Protein AF-X1G9Q0-F1 (afdb_monomer_lite)

Organism: NCBI:txid412755

Sequence (269 aa):
MEERMHLLKELELIIHTNLYYRLLKKYSLDFSVFFDYSFDTLGHIYWRKKGEESRYSDVIPNTYRIIDNFVGKVNNYAKKNNFHLIICSDHGFELKEKKNQRSYRQINILNLLRELGFYYDVYGIYMTESVVFRLRPDSLGSLRDFETAIEAIRCEGVELFAIKSYENKLIIRINDVFGDNKSLKVDLPNKKTVSLDSIIDFNPGHTGSHSKDNGVFIFNGPHIKKGFRTKEITPYDVTPTILALCSQPIPSDIDGRVLKEMFKRKNLK

pLDDT: mean 91.75, std 8.51, range [41.69, 98.31]

Structure (mmCIF, N/CA/C/O backbone):
data_AF-X1G9Q0-F1
#
_entry.id   AF-X1G9Q0-F1
#
loop_
_atom_site.group_PDB
_atom_site.id
_atom_site.type_symbol
_atom_site.label_atom_id
_atom_site.label_alt_id
_atom_site.label_comp_id
_atom_site.label_asym_id
_atom_site.label_entity_id
_atom_site.label_seq_id
_atom_site.pdbx_PDB_ins_code
_atom_site.Cartn_x
_atom_site.Cartn_y
_atom_site.Cartn_z
_atom_site.occupancy
_atom_site.B_iso_or_equiv
_atom_site.auth_seq_id
_atom_site.auth_comp_id
_atom_site.auth_asym_id
_atom_site.auth_atom_id
_atom_site.pdbx_PDB_model_num
ATOM 1 N N . MET A 1 1 ? 12.989 10.954 -7.703 1.00 57.97 1 MET A N 1
ATOM 2 C CA . MET A 1 1 ? 11.970 9.938 -7.360 1.00 57.97 1 MET A CA 1
ATOM 3 C C . MET A 1 1 ? 11.678 9.937 -5.865 1.00 57.97 1 MET A C 1
ATOM 5 O O . MET A 1 1 ? 10.537 10.189 -5.517 1.00 57.97 1 MET A O 1
ATOM 9 N N . GLU A 1 2 ? 12.689 9.805 -4.994 1.00 63.41 2 GLU A N 1
ATOM 10 C CA . GLU A 1 2 ? 12.532 9.944 -3.529 1.00 63.41 2 GLU A CA 1
ATOM 11 C C . GLU A 1 2 ? 11.841 11.249 -3.098 1.00 63.41 2 GLU A C 1
ATOM 13 O O . GLU A 1 2 ? 10.932 11.246 -2.282 1.00 63.41 2 GLU A O 1
ATOM 18 N N . GLU A 1 3 ? 12.194 12.401 -3.657 1.00 67.94 3 GLU A N 1
ATOM 19 C CA . GLU A 1 3 ? 11.501 13.637 -3.268 1.00 67.94 3 GLU A CA 1
ATOM 20 C C . GLU A 1 3 ? 10.026 13.653 -3.707 1.00 67.94 3 GLU A C 1
ATOM 22 O O . GLU A 1 3 ? 9.160 14.132 -2.991 1.00 67.94 3 GLU A O 1
ATOM 27 N N . ARG A 1 4 ? 9.703 13.043 -4.850 1.00 76.50 4 ARG A N 1
ATOM 28 C CA . ARG A 1 4 ? 8.317 12.955 -5.328 1.00 76.50 4 ARG A CA 1
ATOM 29 C C . ARG A 1 4 ? 7.490 11.945 -4.537 1.00 76.50 4 ARG A C 1
ATOM 31 O O . ARG A 1 4 ? 6.304 12.173 -4.343 1.00 76.50 4 ARG A O 1
ATOM 38 N N . MET A 1 5 ? 8.090 10.837 -4.104 1.00 82.19 5 MET A N 1
ATOM 39 C CA . MET A 1 5 ? 7.349 9.724 -3.511 1.00 82.19 5 MET A CA 1
ATOM 40 C C . MET A 1 5 ? 6.708 10.103 -2.174 1.00 82.19 5 MET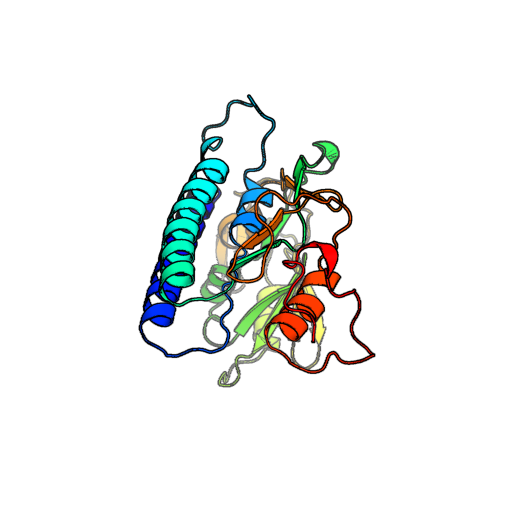 A C 1
ATOM 42 O O . MET A 1 5 ? 5.525 9.836 -1.987 1.00 82.19 5 MET A O 1
ATOM 46 N N . HIS A 1 6 ? 7.444 10.768 -1.276 1.00 86.38 6 HIS A N 1
ATOM 47 C CA . HIS A 1 6 ? 6.858 11.185 -0.001 1.00 86.38 6 HIS A CA 1
ATOM 48 C C . HIS A 1 6 ? 5.735 12.211 -0.187 1.00 86.38 6 HIS A C 1
ATOM 50 O O . HIS A 1 6 ? 4.671 12.033 0.390 1.00 86.38 6 HIS A O 1
ATOM 56 N N . LEU A 1 7 ? 5.910 13.199 -1.073 1.00 89.50 7 LEU A N 1
ATOM 57 C CA . LEU A 1 7 ? 4.861 14.175 -1.390 1.00 89.50 7 LEU A CA 1
ATOM 58 C C . LEU A 1 7 ? 3.605 13.504 -1.959 1.00 89.50 7 LEU A C 1
ATOM 60 O O . LEU A 1 7 ? 2.492 13.818 -1.545 1.00 89.50 7 LEU A O 1
ATOM 64 N N . LEU A 1 8 ? 3.769 12.560 -2.893 1.00 89.06 8 LEU A N 1
ATOM 65 C CA . LEU A 1 8 ? 2.646 11.820 -3.471 1.00 89.06 8 LEU A CA 1
ATOM 66 C C . LEU A 1 8 ? 1.912 10.993 -2.411 1.00 89.06 8 LEU A C 1
ATOM 68 O O . LEU A 1 8 ? 0.685 11.025 -2.376 1.00 89.06 8 LEU A O 1
ATOM 72 N N . LYS A 1 9 ? 2.642 10.296 -1.534 1.00 90.88 9 LYS A N 1
ATOM 73 C CA . LYS A 1 9 ? 2.047 9.472 -0.474 1.00 90.88 9 LYS A CA 1
ATOM 74 C C . LYS A 1 9 ? 1.390 10.299 0.625 1.00 90.88 9 LYS A C 1
ATOM 76 O O . LYS A 1 9 ? 0.317 9.932 1.091 1.00 90.88 9 LYS A O 1
ATOM 81 N N . GLU A 1 10 ? 1.964 11.440 0.993 1.00 91.88 10 GLU A N 1
ATOM 82 C CA . GLU A 1 10 ? 1.316 12.384 1.907 1.00 91.88 10 GLU A CA 1
ATOM 83 C C . GLU A 1 10 ? 0.008 12.926 1.309 1.00 91.88 10 GLU A C 1
ATOM 85 O O . GLU A 1 10 ? -1.020 12.932 1.988 1.00 91.88 10 GLU A O 1
ATOM 90 N N . LEU A 1 11 ? 0.007 13.325 0.031 1.00 93.12 11 LEU A N 1
ATOM 91 C CA . LEU A 1 11 ? -1.204 13.777 -0.665 1.00 93.12 11 LEU A CA 1
ATOM 92 C C . LEU A 1 11 ? -2.263 12.671 -0.759 1.00 93.12 11 LEU A C 1
ATOM 94 O O . LEU A 1 11 ? -3.434 12.931 -0.480 1.00 93.12 11 LEU A O 1
ATOM 98 N N . GLU A 1 12 ? -1.864 11.450 -1.116 1.00 93.75 12 GLU A N 1
ATOM 99 C CA . GLU A 1 12 ? -2.739 10.272 -1.165 1.00 93.75 12 GLU A CA 1
ATOM 100 C C . GLU A 1 12 ? -3.389 10.026 0.205 1.00 93.75 12 GLU A C 1
ATOM 102 O O . GLU A 1 12 ? -4.617 9.979 0.305 1.00 93.75 12 GLU A O 1
ATOM 107 N N . LEU A 1 13 ? -2.593 10.007 1.280 1.00 95.38 13 LEU A N 1
ATOM 108 C CA . LEU A 1 13 ? -3.080 9.843 2.649 1.00 95.38 13 LEU A CA 1
ATOM 109 C C . LEU A 1 13 ? -4.056 10.962 3.053 1.00 95.38 13 LEU A C 1
ATOM 111 O O . LEU A 1 13 ? -5.104 10.697 3.649 1.00 95.38 13 LEU A O 1
ATOM 115 N N . ILE A 1 14 ? -3.764 12.220 2.710 1.00 95.50 14 ILE A N 1
ATOM 116 C CA . ILE A 1 14 ? -4.664 13.355 2.971 1.00 95.50 14 ILE A CA 1
ATOM 117 C C . ILE A 1 14 ? -5.989 13.178 2.222 1.00 95.50 14 ILE A C 1
ATOM 119 O O . ILE A 1 14 ? -7.057 13.391 2.803 1.00 95.50 14 ILE A O 1
ATOM 123 N N . ILE A 1 15 ? -5.959 12.787 0.948 1.00 95.94 15 ILE A N 1
ATOM 124 C CA . ILE A 1 15 ? -7.172 12.567 0.152 1.00 95.94 15 ILE A CA 1
ATOM 125 C C . ILE A 1 15 ? -7.987 11.413 0.743 1.00 95.94 15 ILE A C 1
ATOM 127 O O . ILE A 1 15 ? -9.178 11.586 1.007 1.00 95.94 15 ILE A O 1
ATOM 131 N N . HIS A 1 16 ? -7.352 10.271 1.012 1.00 96.31 16 HIS A N 1
ATOM 132 C CA . HIS A 1 16 ? -7.999 9.070 1.539 1.00 96.31 16 HIS A CA 1
ATOM 133 C C . HIS A 1 16 ? -8.647 9.317 2.903 1.00 96.31 16 HIS A C 1
ATOM 135 O O . HIS A 1 16 ? -9.825 9.008 3.094 1.00 96.31 16 HIS A O 1
ATOM 141 N N . THR A 1 17 ? -7.926 9.943 3.837 1.00 97.56 17 THR A N 1
ATOM 142 C CA . THR A 1 17 ? -8.447 10.256 5.179 1.00 97.56 17 THR A CA 1
ATOM 143 C C . THR A 1 17 ? -9.626 11.231 5.127 1.00 97.56 17 THR A C 1
ATOM 145 O O . THR A 1 17 ? -10.637 11.032 5.810 1.00 97.56 17 THR A O 1
ATOM 148 N N . ASN A 1 18 ? -9.557 12.270 4.286 1.00 97.19 18 ASN A N 1
ATOM 149 C CA . ASN A 1 18 ? -10.661 13.216 4.117 1.00 97.19 18 ASN A CA 1
ATOM 150 C C . ASN A 1 18 ? -11.875 12.581 3.431 1.00 97.19 18 ASN A C 1
ATOM 152 O O . ASN A 1 18 ? -13.008 12.836 3.849 1.00 97.19 18 ASN A O 1
ATOM 156 N N . LEU A 1 19 ? -11.657 11.765 2.398 1.00 97.62 19 LEU A N 1
ATOM 157 C CA . LEU A 1 19 ? -12.720 11.050 1.701 1.00 97.62 19 LEU A CA 1
ATOM 158 C C . LEU A 1 19 ? -13.423 10.082 2.652 1.00 97.62 19 LEU A C 1
ATOM 160 O O . LEU A 1 19 ? -14.640 10.175 2.812 1.00 97.62 19 LEU A O 1
ATOM 164 N N . TYR A 1 20 ? -12.666 9.236 3.353 1.00 97.94 20 TYR A N 1
ATOM 165 C CA . TYR A 1 20 ? -13.211 8.313 4.345 1.00 97.94 20 TYR A CA 1
ATOM 166 C C . TYR A 1 20 ? -14.031 9.050 5.401 1.00 97.94 20 TYR A C 1
ATOM 168 O O . TYR A 1 20 ? -15.187 8.711 5.636 1.00 97.94 20 TYR A O 1
ATOM 176 N N . TYR A 1 21 ? -13.487 10.118 5.995 1.00 98.06 21 TYR A N 1
ATOM 177 C CA . TYR A 1 21 ? -14.205 10.866 7.028 1.00 98.06 21 TYR A CA 1
ATOM 178 C C . TYR A 1 21 ? -15.488 11.534 6.505 1.00 98.06 21 TYR A C 1
ATOM 180 O O . TYR A 1 21 ? -16.468 11.674 7.240 1.00 98.06 21 TYR A O 1
ATOM 188 N N . ARG A 1 22 ? -15.520 11.953 5.233 1.00 98.06 22 ARG A N 1
ATOM 189 C CA . ARG A 1 22 ? -16.747 12.455 4.596 1.00 98.06 22 ARG A CA 1
ATOM 190 C C . ARG A 1 22 ? -17.780 11.343 4.418 1.00 98.06 22 ARG A C 1
ATOM 192 O O . ARG A 1 22 ? -18.940 11.570 4.749 1.00 98.06 22 ARG A O 1
ATOM 199 N N . LEU A 1 23 ? -17.369 10.169 3.937 1.00 97.56 23 LEU A N 1
ATOM 200 C CA . LEU A 1 23 ? -18.256 9.019 3.730 1.00 97.56 23 LEU A CA 1
ATOM 201 C C . LEU A 1 23 ? -18.798 8.479 5.060 1.00 97.56 23 LEU A C 1
ATOM 203 O O . LEU A 1 23 ? -20.003 8.272 5.174 1.00 97.56 23 LEU A O 1
ATOM 207 N N . LEU A 1 24 ? -17.944 8.382 6.084 1.00 97.12 24 LEU A N 1
ATOM 208 C CA . LEU A 1 24 ? -18.308 7.979 7.445 1.00 97.12 24 LEU A CA 1
ATOM 209 C C . LEU A 1 24 ? -19.435 8.846 8.025 1.00 97.12 24 LEU A C 1
ATOM 211 O O . LEU A 1 24 ? -20.315 8.349 8.713 1.00 97.12 24 LEU A O 1
ATOM 215 N N . LYS A 1 25 ? -19.432 10.154 7.745 1.00 96.69 25 LYS A N 1
ATOM 216 C CA . LYS A 1 25 ? -20.496 11.066 8.201 1.00 96.69 25 LYS A CA 1
ATOM 217 C C . LYS A 1 25 ? -21.752 11.036 7.332 1.00 96.69 25 LYS A C 1
ATOM 219 O O . LYS A 1 25 ? -22.790 11.507 7.785 1.00 96.69 25 LYS A O 1
ATOM 224 N N . LYS A 1 26 ? -21.637 10.599 6.078 1.00 97.62 26 LYS A N 1
ATOM 225 C CA . LYS A 1 26 ? -22.726 10.639 5.096 1.00 97.62 26 LYS A CA 1
ATOM 226 C C . LYS A 1 26 ? -23.668 9.451 5.252 1.00 97.62 26 LYS A C 1
ATOM 228 O O . LYS A 1 26 ? -24.871 9.617 5.081 1.00 97.62 26 LYS A O 1
ATOM 233 N N . TYR A 1 27 ? -23.120 8.274 5.527 1.00 96.62 27 TYR A N 1
ATOM 234 C CA . TYR A 1 27 ? -23.884 7.036 5.582 1.00 96.62 27 TYR A CA 1
ATOM 235 C C . TYR A 1 27 ? -24.134 6.601 7.025 1.00 96.62 27 TYR A C 1
ATOM 237 O O . TYR A 1 27 ? -23.304 6.819 7.905 1.00 96.62 27 TYR A O 1
ATOM 245 N N . SER A 1 28 ? -25.287 5.975 7.253 1.00 94.81 28 SER A N 1
ATOM 246 C CA . SER A 1 28 ? -25.544 5.203 8.466 1.00 94.81 28 SER A CA 1
ATOM 247 C C . SER A 1 28 ? -24.940 3.818 8.258 1.00 94.81 28 SER A C 1
ATOM 249 O O . SER A 1 28 ? -25.267 3.152 7.278 1.00 94.81 28 SER A O 1
ATOM 251 N N . LEU A 1 29 ? -23.989 3.445 9.110 1.00 93.94 29 LEU A N 1
ATOM 252 C CA . LEU A 1 29 ? -23.158 2.256 8.947 1.00 93.94 29 LEU A CA 1
ATOM 253 C C . LEU A 1 29 ? -23.133 1.481 10.262 1.00 93.94 29 LEU A C 1
ATOM 255 O O . LEU A 1 29 ? -22.928 2.087 11.309 1.00 93.94 29 LEU A O 1
ATOM 259 N N . ASP A 1 30 ? -23.248 0.158 10.200 1.00 93.38 30 ASP A N 1
ATOM 260 C CA . ASP A 1 30 ? -23.004 -0.722 11.353 1.00 93.38 30 ASP A CA 1
ATOM 261 C C . ASP A 1 30 ? -21.517 -1.085 11.488 1.00 93.38 30 ASP A C 1
ATOM 263 O O . ASP A 1 30 ? -21.026 -1.398 12.572 1.00 93.38 30 ASP A O 1
ATOM 267 N N . PHE A 1 31 ? -20.779 -1.014 10.377 1.00 95.50 31 PHE A N 1
ATOM 268 C CA . PHE A 1 31 ? -19.363 -1.346 10.290 1.00 95.50 31 PHE A CA 1
ATOM 269 C C . PHE A 1 31 ? -18.682 -0.549 9.173 1.00 95.50 31 PHE A C 1
ATOM 271 O O . PHE A 1 31 ? -19.278 -0.271 8.133 1.00 95.50 31 PHE A O 1
ATOM 278 N N . SER A 1 32 ? -17.422 -0.173 9.387 1.00 96.44 32 SER A N 1
ATOM 279 C CA . SER A 1 32 ? -16.610 0.546 8.405 1.00 96.44 32 SER A CA 1
ATOM 280 C C . SER A 1 32 ? -15.129 0.292 8.655 1.00 96.44 32 SER A C 1
ATOM 282 O O . SER A 1 32 ? -14.696 0.225 9.805 1.00 96.44 32 SER A O 1
ATOM 284 N N . VAL A 1 33 ? -14.349 0.202 7.577 1.00 97.00 33 VAL A N 1
ATOM 285 C CA . VAL A 1 33 ? -12.900 -0.024 7.620 1.00 97.00 33 VAL A CA 1
ATOM 286 C C . VAL A 1 33 ? -12.196 1.033 6.787 1.00 97.00 33 VAL A C 1
ATOM 288 O O . VAL A 1 33 ? -12.604 1.338 5.668 1.00 97.00 33 VAL A O 1
ATOM 291 N N . PHE A 1 34 ? -11.119 1.574 7.345 1.00 96.81 34 PHE A N 1
ATOM 292 C CA . PHE A 1 34 ? -10.149 2.389 6.632 1.00 96.81 34 PHE A CA 1
ATOM 293 C C . PHE A 1 34 ? -8.831 1.621 6.571 1.00 96.81 34 PHE A C 1
ATOM 295 O O . PHE A 1 34 ? -8.353 1.154 7.603 1.00 96.81 34 PHE A O 1
ATOM 302 N N . PHE A 1 35 ? -8.253 1.512 5.380 1.00 94.75 35 PHE A N 1
ATOM 303 C CA . PHE A 1 35 ? -6.954 0.890 5.152 1.00 94.75 35 PHE A CA 1
ATOM 304 C C . PHE A 1 35 ? -6.065 1.854 4.368 1.00 94.75 35 PHE A C 1
ATOM 306 O O . PHE A 1 35 ? -6.524 2.485 3.415 1.00 94.75 35 PHE A O 1
ATOM 313 N N . ASP A 1 36 ? -4.800 1.952 4.769 1.00 91.75 36 ASP A N 1
ATOM 314 C CA . ASP A 1 36 ? -3.777 2.736 4.090 1.00 91.75 36 ASP A CA 1
ATOM 315 C C . ASP A 1 36 ? -2.427 2.017 4.192 1.00 91.75 36 ASP A C 1
ATOM 317 O O . ASP A 1 36 ? -2.059 1.517 5.252 1.00 91.75 36 ASP A O 1
ATOM 321 N N . TYR A 1 37 ? -1.694 1.980 3.081 1.00 90.69 37 TYR A N 1
ATOM 322 C CA . TYR A 1 37 ? -0.391 1.319 2.953 1.00 90.69 37 TYR A CA 1
ATOM 323 C C . TYR A 1 37 ? 0.760 2.332 2.795 1.00 90.69 37 TYR A C 1
ATOM 325 O O . TYR A 1 37 ? 1.897 1.964 2.493 1.00 90.69 37 TYR A O 1
ATOM 333 N N . SER A 1 38 ? 0.496 3.629 2.990 1.00 90.38 38 SER A N 1
ATOM 334 C CA . SER A 1 38 ? 1.495 4.688 2.823 1.00 90.38 38 SER A CA 1
ATOM 335 C C . SER A 1 38 ? 2.610 4.560 3.859 1.00 90.38 38 SER A C 1
ATOM 337 O O . SER A 1 38 ? 3.776 4.754 3.526 1.00 90.38 38 SER A O 1
ATOM 339 N N . PHE A 1 39 ? 2.280 4.158 5.090 1.00 90.12 39 PHE A N 1
ATOM 340 C CA . PHE A 1 39 ? 3.263 3.892 6.147 1.00 90.12 39 PHE A CA 1
ATOM 341 C C . PHE A 1 39 ? 4.273 2.818 5.759 1.00 90.12 39 PHE A C 1
ATOM 343 O O . PHE A 1 39 ? 5.456 2.971 6.051 1.00 90.12 39 PHE A O 1
ATOM 350 N N . ASP A 1 40 ? 3.814 1.774 5.076 1.00 91.69 40 ASP A N 1
ATOM 351 C CA . ASP A 1 40 ? 4.664 0.688 4.613 1.00 91.69 40 ASP A CA 1
ATOM 352 C C . ASP A 1 40 ? 5.646 1.168 3.537 1.00 91.69 40 ASP A C 1
ATOM 354 O O . ASP A 1 40 ? 6.868 1.080 3.684 1.00 91.69 40 ASP A O 1
ATOM 358 N N . THR A 1 41 ? 5.109 1.833 2.511 1.00 89.69 41 THR A N 1
ATOM 359 C CA . THR A 1 41 ? 5.915 2.389 1.416 1.00 89.69 41 THR A CA 1
ATOM 360 C C . THR A 1 41 ? 6.947 3.395 1.932 1.00 89.69 41 THR A C 1
ATOM 362 O O . THR A 1 41 ? 8.123 3.350 1.562 1.00 89.69 41 THR A O 1
ATOM 365 N N . LEU A 1 42 ? 6.520 4.319 2.797 1.00 91.44 42 LEU A N 1
ATOM 366 C CA . LEU A 1 42 ? 7.401 5.337 3.361 1.00 91.44 42 LEU A CA 1
ATOM 367 C C . LEU A 1 42 ? 8.390 4.738 4.361 1.00 91.44 42 LEU A C 1
ATOM 369 O O . LEU A 1 42 ? 9.539 5.173 4.403 1.00 91.44 42 LEU A O 1
ATOM 373 N N . GLY A 1 43 ? 7.986 3.722 5.120 1.00 91.56 43 GLY A N 1
ATOM 374 C CA . GLY A 1 43 ? 8.866 2.960 5.995 1.00 91.56 43 GLY A CA 1
ATOM 375 C C . GLY A 1 43 ? 10.000 2.318 5.204 1.00 91.56 43 GLY A C 1
ATOM 376 O O . GLY A 1 43 ? 11.168 2.523 5.521 1.00 91.56 43 GLY A O 1
ATOM 377 N N . HIS A 1 44 ? 9.702 1.639 4.100 1.00 89.88 44 HIS A N 1
ATOM 378 C CA . HIS A 1 44 ? 10.741 1.038 3.269 1.00 89.88 44 HIS A CA 1
ATOM 379 C C . HIS A 1 44 ? 11.781 2.044 2.763 1.00 89.88 44 HIS A C 1
ATOM 381 O O . HIS A 1 44 ? 12.965 1.721 2.750 1.00 89.88 44 HIS A O 1
ATOM 387 N N . ILE A 1 45 ? 11.384 3.260 2.387 1.00 87.62 45 ILE A N 1
ATOM 388 C CA . ILE A 1 45 ? 12.280 4.234 1.735 1.00 87.62 45 ILE A CA 1
ATOM 389 C C . ILE A 1 45 ? 12.963 5.178 2.745 1.00 87.62 45 ILE A C 1
ATOM 391 O O . ILE A 1 45 ? 14.147 5.514 2.612 1.00 87.62 45 ILE A O 1
ATOM 395 N N . TYR A 1 46 ? 12.231 5.621 3.769 1.00 89.38 46 TYR A N 1
ATOM 396 C CA . TYR A 1 46 ? 12.631 6.719 4.657 1.00 89.38 46 TYR A CA 1
ATOM 397 C C . TYR A 1 46 ? 12.872 6.293 6.104 1.00 89.38 46 TYR A C 1
ATOM 399 O O . TYR A 1 46 ? 13.127 7.157 6.939 1.00 89.38 46 TYR A O 1
ATOM 407 N N . TRP A 1 47 ? 12.845 4.996 6.439 1.00 90.12 47 TRP A N 1
ATOM 408 C CA . TRP A 1 47 ? 13.215 4.573 7.794 1.00 90.12 47 TRP A CA 1
ATOM 409 C C . TRP A 1 47 ? 14.674 4.915 8.072 1.00 90.12 47 TRP A C 1
ATOM 411 O O . TRP A 1 47 ? 15.554 4.596 7.268 1.00 90.12 47 TRP A O 1
ATOM 421 N N . ARG A 1 48 ? 14.941 5.584 9.190 1.00 85.06 48 ARG A N 1
ATOM 422 C CA . ARG A 1 48 ? 16.278 6.048 9.583 1.00 85.06 48 ARG A CA 1
ATOM 423 C C . ARG A 1 48 ? 16.517 5.761 11.055 1.00 85.06 48 ARG A C 1
ATOM 425 O O . ARG A 1 48 ? 15.570 5.581 11.826 1.00 85.06 48 ARG A O 1
ATOM 432 N N . LYS A 1 49 ? 17.788 5.714 11.461 1.00 79.25 49 LYS A N 1
ATOM 433 C CA . LYS A 1 49 ? 18.115 5.648 12.889 1.00 79.25 49 LYS A CA 1
ATOM 434 C C . LYS A 1 49 ? 17.719 6.959 13.563 1.00 79.25 49 LYS A C 1
ATOM 436 O O . LYS A 1 49 ? 17.828 8.039 12.989 1.00 79.25 49 LYS A O 1
ATOM 441 N N . LYS A 1 50 ? 17.294 6.874 14.823 1.00 74.56 50 LYS A N 1
ATOM 442 C CA . LYS A 1 50 ? 17.044 8.067 15.637 1.00 74.56 50 LYS A CA 1
ATOM 443 C C . LYS A 1 50 ? 18.330 8.901 15.733 1.00 74.56 50 LYS A C 1
ATOM 445 O O . LYS A 1 50 ? 19.362 8.367 16.126 1.00 74.56 50 LYS A O 1
ATOM 450 N N . GLY A 1 51 ? 18.243 10.189 15.399 1.00 73.06 51 GLY A N 1
ATOM 451 C CA . GLY A 1 51 ? 19.384 11.114 15.403 1.00 73.06 51 GLY A CA 1
ATOM 452 C C . GLY A 1 51 ? 20.253 11.075 14.141 1.00 73.06 51 GLY A C 1
ATOM 453 O O . GLY A 1 51 ? 21.242 11.793 14.080 1.00 73.06 51 GLY A O 1
ATOM 454 N N . GLU A 1 52 ? 19.906 10.263 13.139 1.00 81.44 52 GLU A N 1
ATOM 455 C CA . GLU A 1 52 ? 20.555 10.308 11.828 1.00 81.44 52 GLU A CA 1
ATOM 456 C C . GLU A 1 52 ? 20.139 11.583 11.079 1.00 81.44 52 GLU A C 1
ATOM 458 O O . GLU A 1 52 ? 18.947 11.839 10.876 1.00 81.44 52 GLU A O 1
ATOM 463 N N . GLU A 1 53 ? 21.121 12.391 10.675 1.00 80.56 53 GLU A N 1
ATOM 464 C CA . GLU A 1 53 ? 20.876 13.582 9.864 1.00 80.56 53 GLU A CA 1
ATOM 465 C C . GLU A 1 53 ? 20.512 13.185 8.432 1.00 80.56 53 GLU A C 1
ATOM 467 O O . GLU A 1 53 ? 21.252 12.493 7.732 1.00 80.56 53 GLU A O 1
ATOM 472 N N . SER A 1 54 ? 19.341 13.628 7.988 1.00 83.81 54 SER A N 1
ATOM 473 C CA . SER A 1 54 ? 18.851 13.433 6.633 1.00 83.81 54 SER A CA 1
ATOM 474 C C . SER A 1 54 ? 17.848 14.530 6.316 1.00 83.81 54 SER A C 1
ATOM 476 O O . SER A 1 54 ? 17.004 14.877 7.142 1.00 83.81 54 SER A O 1
ATOM 478 N N . ARG A 1 55 ? 17.856 15.021 5.074 1.00 85.00 55 ARG A N 1
ATOM 479 C CA . ARG A 1 55 ? 16.807 15.932 4.584 1.00 85.00 55 ARG A CA 1
ATOM 480 C C . ARG A 1 55 ? 15.402 15.308 4.589 1.00 85.00 55 ARG A C 1
ATOM 482 O O . ARG A 1 55 ? 14.426 16.012 4.375 1.00 85.00 55 ARG A O 1
ATOM 489 N N . TYR A 1 56 ? 15.305 13.993 4.798 1.00 86.69 56 TYR A N 1
ATOM 490 C CA . TYR A 1 56 ? 14.052 13.237 4.851 1.00 86.69 56 TYR A CA 1
ATOM 491 C C . TYR A 1 56 ? 13.665 12.779 6.264 1.00 86.69 56 TYR A C 1
ATOM 493 O O . TYR A 1 56 ? 12.728 11.995 6.405 1.00 86.69 56 TYR A O 1
ATOM 501 N N . SER A 1 57 ? 14.361 13.239 7.311 1.00 86.56 57 SER A N 1
ATOM 502 C CA . SER A 1 57 ? 14.098 12.805 8.692 1.00 86.56 57 SER A CA 1
ATOM 503 C C . SER A 1 57 ? 12.671 13.104 9.167 1.00 86.56 57 SER A C 1
ATOM 505 O O . SER A 1 57 ? 12.159 12.397 10.034 1.00 86.56 57 SER A O 1
ATOM 507 N N . ASP A 1 58 ? 12.000 14.089 8.566 1.00 88.69 58 ASP A N 1
ATOM 508 C CA . ASP A 1 58 ? 10.624 14.456 8.903 1.00 88.69 58 ASP A CA 1
ATOM 509 C C . ASP A 1 58 ? 9.545 13.674 8.144 1.00 88.69 58 ASP A C 1
ATOM 511 O O . ASP A 1 58 ? 8.388 13.736 8.545 1.00 88.69 58 ASP A O 1
ATOM 515 N N . VAL A 1 59 ? 9.875 12.887 7.111 1.00 91.06 59 VAL A N 1
ATOM 516 C CA . VAL A 1 59 ? 8.861 12.211 6.272 1.00 91.06 59 VAL A CA 1
ATOM 517 C C . VAL A 1 59 ? 7.963 11.278 7.095 1.00 91.06 59 VAL A C 1
ATOM 519 O O . VAL A 1 59 ? 6.734 11.387 7.075 1.00 91.06 59 VAL A O 1
ATOM 522 N N . ILE A 1 60 ? 8.563 10.369 7.867 1.00 91.75 60 ILE A N 1
ATOM 523 C CA . ILE A 1 60 ? 7.803 9.433 8.707 1.00 91.75 60 ILE A CA 1
ATOM 524 C C . ILE A 1 60 ? 7.056 10.182 9.830 1.00 91.75 60 ILE A C 1
ATOM 526 O O . ILE A 1 60 ? 5.845 9.984 9.959 1.00 91.75 60 ILE A O 1
ATOM 530 N N . PRO A 1 61 ? 7.698 11.078 10.613 1.00 92.12 61 PRO A N 1
ATOM 531 C CA . PRO A 1 61 ? 6.995 11.900 11.600 1.00 92.12 61 PRO A CA 1
ATOM 532 C C . PRO A 1 61 ? 5.819 12.711 11.038 1.00 92.12 61 PRO A C 1
ATOM 534 O O . PRO A 1 61 ? 4.760 12.741 11.664 1.00 92.12 61 PRO A O 1
ATOM 537 N N . ASN A 1 62 ? 5.964 13.343 9.870 1.00 92.25 62 ASN A N 1
ATOM 538 C CA . ASN A 1 62 ? 4.895 14.095 9.206 1.00 92.25 62 ASN A CA 1
ATOM 539 C C . ASN A 1 62 ? 3.698 13.191 8.906 1.00 92.25 62 ASN A C 1
ATOM 541 O O . ASN A 1 62 ? 2.564 13.537 9.237 1.00 92.25 62 ASN A O 1
ATOM 545 N N . THR A 1 63 ? 3.961 12.000 8.368 1.00 92.94 63 THR A N 1
ATOM 546 C CA . THR A 1 63 ? 2.930 10.996 8.072 1.00 92.94 63 THR A CA 1
ATOM 547 C C . THR A 1 63 ? 2.169 10.593 9.342 1.00 92.94 63 THR A C 1
ATOM 549 O O . THR A 1 63 ? 0.934 10.566 9.350 1.00 92.94 63 THR A O 1
ATOM 552 N N . TYR A 1 64 ? 2.876 10.389 10.462 1.00 93.88 64 TYR A N 1
ATOM 553 C CA . TYR A 1 64 ? 2.239 10.140 11.760 1.00 93.88 64 TYR A CA 1
ATOM 554 C C . TYR A 1 64 ? 1.391 11.323 12.255 1.00 93.88 64 TYR A C 1
ATOM 556 O O . TYR A 1 64 ? 0.323 11.109 12.823 1.00 93.88 64 TYR A O 1
ATOM 564 N N . ARG A 1 65 ? 1.798 12.576 12.016 1.00 95.81 65 ARG A N 1
ATOM 565 C CA . ARG A 1 65 ? 0.975 13.751 12.372 1.00 95.81 65 ARG A CA 1
ATOM 566 C C . ARG A 1 65 ? -0.303 13.837 11.534 1.00 95.81 65 ARG A C 1
ATOM 568 O O . ARG A 1 65 ? -1.342 14.255 12.046 1.00 95.81 65 ARG A O 1
ATOM 575 N N . ILE A 1 66 ? -0.256 13.445 10.259 1.00 95.12 66 ILE A N 1
ATOM 576 C CA . ILE A 1 66 ? -1.445 13.400 9.393 1.00 95.12 66 ILE A CA 1
ATOM 577 C C . ILE A 1 66 ? -2.443 12.363 9.926 1.00 95.12 66 ILE A C 1
ATOM 579 O O . ILE A 1 66 ? -3.618 12.695 10.121 1.00 95.12 66 ILE A O 1
ATOM 583 N N . ILE A 1 67 ? -1.987 11.135 10.213 1.00 95.81 67 ILE A N 1
ATOM 584 C CA . ILE A 1 67 ? -2.883 10.082 10.714 1.00 95.81 67 ILE A CA 1
ATOM 585 C C . ILE A 1 67 ? -3.389 10.377 12.125 1.00 95.81 67 ILE A C 1
ATOM 587 O O . ILE A 1 67 ? -4.558 10.130 12.391 1.00 95.81 67 ILE A O 1
ATOM 591 N N . ASP A 1 68 ? -2.575 10.960 13.009 1.00 96.88 68 ASP A N 1
ATOM 592 C CA . ASP A 1 68 ? -2.996 11.314 14.370 1.00 96.88 68 ASP A CA 1
ATOM 593 C C . ASP A 1 68 ? -4.157 12.323 14.350 1.00 96.88 68 ASP A C 1
ATOM 595 O O . ASP A 1 68 ? -5.202 12.104 14.969 1.00 96.88 68 ASP A O 1
ATOM 599 N N . ASN A 1 69 ? -4.052 13.361 13.512 1.00 97.56 69 ASN A N 1
ATOM 600 C CA . ASN A 1 69 ? -5.140 14.314 13.285 1.00 97.56 69 ASN A CA 1
ATOM 601 C C . ASN A 1 69 ? -6.418 13.639 12.755 1.00 97.56 69 ASN A C 1
ATOM 603 O O . ASN A 1 69 ? -7.534 13.989 13.155 1.00 97.56 69 ASN A O 1
ATOM 607 N N . PHE A 1 70 ? -6.280 12.680 11.838 1.00 97.81 70 PHE A N 1
ATOM 608 C CA . PHE A 1 70 ? -7.406 11.911 11.311 1.00 97.81 70 PHE A CA 1
ATOM 609 C C . PHE A 1 70 ? -8.035 11.000 12.375 1.00 97.81 70 PHE A C 1
ATOM 611 O O . PHE A 1 70 ? -9.253 11.037 12.567 1.00 97.81 70 PHE A O 1
ATOM 618 N N . VAL A 1 71 ? -7.221 10.251 13.119 1.00 97.69 71 VAL A N 1
ATOM 619 C CA . VAL A 1 71 ? -7.645 9.397 14.235 1.00 97.69 71 VAL A CA 1
ATOM 620 C C . VAL A 1 71 ? -8.377 10.224 15.285 1.00 97.69 71 VAL A C 1
ATOM 622 O O . VAL A 1 71 ? -9.428 9.799 15.759 1.00 97.69 71 VAL A O 1
ATOM 625 N N . GLY A 1 72 ? -7.910 11.436 15.596 1.00 98.19 72 GLY A N 1
ATOM 626 C CA . GLY A 1 72 ? -8.610 12.368 16.481 1.00 98.19 72 GLY A CA 1
ATOM 627 C C . GLY A 1 72 ? -10.032 12.691 16.002 1.00 98.19 72 GLY A C 1
ATOM 628 O O . GLY A 1 72 ? -10.987 12.605 16.782 1.00 98.19 72 GLY A O 1
ATOM 629 N N . LYS A 1 73 ? -10.204 12.995 14.707 1.00 98.25 73 LYS A N 1
ATOM 630 C CA . LYS A 1 73 ? -11.525 13.251 14.096 1.00 98.25 73 LYS A CA 1
ATOM 631 C C . LYS A 1 73 ? -12.433 12.020 14.166 1.00 98.25 73 LYS A C 1
ATOM 633 O O . LYS A 1 73 ? -13.578 12.136 14.607 1.00 98.25 73 LYS A O 1
ATOM 638 N N . VAL A 1 74 ? -11.925 10.849 13.778 1.00 98.25 74 VAL A N 1
ATOM 639 C CA . VAL A 1 74 ? -12.684 9.586 13.795 1.00 98.25 74 VAL A CA 1
ATOM 640 C C . VAL A 1 74 ? -13.052 9.185 15.223 1.00 98.25 74 VAL A C 1
ATOM 642 O O . VAL A 1 74 ? -14.191 8.814 15.474 1.00 98.25 74 VAL A O 1
ATOM 645 N N . ASN A 1 75 ? -12.143 9.334 16.184 1.00 98.06 75 ASN A N 1
ATOM 646 C CA . ASN A 1 75 ? -12.391 9.039 17.594 1.00 98.06 75 ASN A CA 1
ATOM 647 C C . ASN A 1 75 ? -13.495 9.927 18.184 1.00 98.06 75 ASN A C 1
ATOM 649 O O . ASN A 1 75 ? -14.353 9.447 18.923 1.00 98.06 75 ASN A O 1
ATOM 653 N N . ASN A 1 76 ? -13.508 11.220 17.849 1.00 98.06 76 ASN A N 1
ATOM 654 C CA . ASN A 1 76 ? -14.573 12.127 18.279 1.00 98.06 76 ASN A CA 1
ATOM 655 C C . ASN A 1 76 ? -15.927 11.743 17.668 1.00 98.06 76 ASN A C 1
ATOM 657 O O . ASN A 1 76 ? -16.931 11.715 18.381 1.00 98.06 76 ASN A O 1
ATOM 661 N N . TYR A 1 77 ? -15.951 11.396 16.377 1.00 97.50 77 TYR A N 1
ATOM 662 C CA . TYR A 1 77 ? -17.151 10.867 15.727 1.00 97.50 77 TYR A CA 1
ATOM 663 C C . TYR A 1 77 ? -17.621 9.564 16.391 1.00 97.50 77 TYR A C 1
ATOM 665 O O . TYR A 1 77 ? -18.799 9.440 16.722 1.00 97.50 77 TYR A O 1
ATOM 673 N N . ALA A 1 78 ? -16.706 8.626 16.649 1.00 97.25 78 ALA A N 1
ATOM 674 C CA . ALA A 1 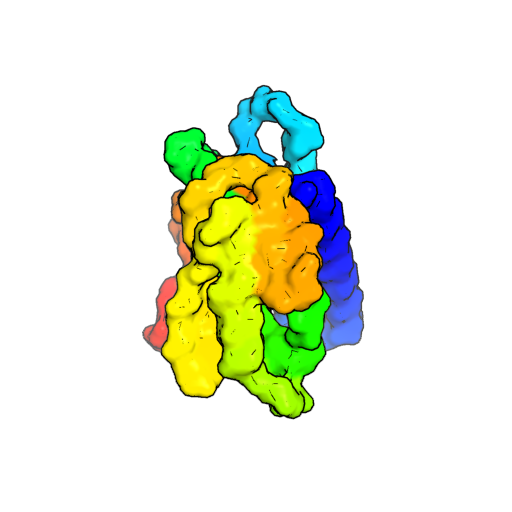78 ? -17.015 7.343 17.264 1.00 97.25 78 ALA A CA 1
ATOM 675 C C . ALA A 1 78 ? -17.609 7.521 18.666 1.00 97.25 78 ALA A C 1
ATOM 677 O O . ALA A 1 78 ? -18.660 6.964 18.965 1.00 97.25 78 ALA A O 1
ATOM 678 N N . LYS A 1 79 ? -17.013 8.384 19.499 1.00 96.50 79 LYS A N 1
ATOM 679 C CA . LYS A 1 79 ? -17.549 8.724 20.828 1.00 96.50 79 LYS A CA 1
ATOM 680 C C . LYS A 1 79 ? -18.954 9.318 20.757 1.00 96.50 79 LYS A C 1
ATOM 682 O O . LYS A 1 79 ? -19.811 8.914 21.534 1.00 96.50 79 LYS A O 1
ATOM 687 N N . LYS A 1 80 ? -19.190 10.267 19.843 1.00 96.69 80 LYS A N 1
ATOM 688 C CA . LYS A 1 80 ? -20.493 10.936 19.698 1.00 96.69 80 LYS A CA 1
ATOM 689 C C . LYS A 1 80 ? -21.598 9.964 19.279 1.00 96.69 80 LYS A C 1
ATOM 691 O O . LYS A 1 80 ? -22.732 10.125 19.714 1.00 96.69 80 LYS A O 1
ATOM 696 N N . ASN A 1 81 ? -21.261 8.978 18.453 1.00 95.56 81 ASN A N 1
ATOM 697 C CA . ASN A 1 81 ? -22.218 8.035 17.878 1.00 95.56 81 ASN A CA 1
ATOM 698 C C . ASN A 1 81 ? -22.139 6.632 18.512 1.00 95.56 81 ASN A C 1
ATOM 700 O O . ASN A 1 81 ? -22.686 5.687 17.962 1.00 95.56 81 ASN A O 1
ATOM 704 N N . ASN A 1 82 ? -21.470 6.493 19.663 1.00 95.12 82 ASN A N 1
ATOM 705 C CA . ASN A 1 82 ? -21.356 5.239 20.416 1.00 95.12 82 ASN A CA 1
ATOM 706 C C . ASN A 1 82 ? -20.707 4.062 19.644 1.00 95.12 82 ASN A C 1
ATOM 708 O O . ASN A 1 82 ? -21.024 2.905 19.903 1.00 95.12 82 ASN A O 1
ATOM 712 N N . PHE A 1 83 ? -19.765 4.344 18.738 1.00 96.81 83 PHE A N 1
ATOM 713 C CA . PHE A 1 83 ? -18.968 3.326 18.043 1.00 96.81 83 PHE A CA 1
ATOM 714 C C . PHE A 1 83 ? -17.720 2.924 18.832 1.00 96.81 83 PHE A C 1
ATOM 716 O O . PHE A 1 83 ? -17.141 3.709 19.594 1.00 96.81 83 PHE A O 1
ATOM 723 N N . HIS A 1 84 ? -17.242 1.713 18.561 1.00 97.69 84 HIS A N 1
ATOM 724 C CA . HIS A 1 84 ? -15.888 1.280 18.886 1.00 97.69 84 HIS A CA 1
ATOM 725 C C . HIS A 1 84 ? -14.935 1.696 17.764 1.00 97.69 84 HIS A C 1
ATOM 727 O O . HIS A 1 84 ? -15.224 1.516 16.587 1.00 97.69 84 HIS A O 1
ATOM 733 N N . LEU A 1 85 ? -13.787 2.251 18.140 1.00 97.94 85 LEU A N 1
ATOM 734 C CA . LEU A 1 85 ? -12.656 2.510 17.260 1.00 97.94 85 LEU A CA 1
ATOM 735 C C . LEU A 1 85 ? -11.569 1.479 17.552 1.00 97.94 85 LEU A C 1
ATOM 737 O O . LEU A 1 85 ? -11.107 1.357 18.690 1.00 97.94 85 LEU A O 1
ATOM 741 N N . ILE A 1 86 ? -11.156 0.773 16.508 1.00 97.94 86 ILE A N 1
ATOM 742 C CA . ILE A 1 86 ? -10.074 -0.204 16.543 1.00 97.94 86 ILE A CA 1
ATOM 743 C C . ILE A 1 86 ? -9.010 0.280 15.564 1.00 97.94 86 ILE A C 1
ATOM 745 O O . ILE A 1 86 ? -9.322 0.624 14.427 1.00 97.94 86 ILE A O 1
ATOM 749 N N . ILE A 1 87 ? -7.768 0.350 16.030 1.00 97.25 87 ILE A N 1
ATOM 750 C CA . ILE A 1 87 ? -6.592 0.661 15.219 1.00 97.25 87 ILE A CA 1
ATOM 751 C C . ILE A 1 87 ? -5.667 -0.535 15.354 1.00 97.25 87 ILE A C 1
ATOM 753 O O . ILE A 1 87 ? -5.288 -0.892 16.470 1.00 97.25 87 ILE A O 1
ATOM 757 N N . CYS A 1 88 ? -5.319 -1.153 14.237 1.00 95.81 88 CYS A N 1
ATOM 758 C CA . CYS A 1 88 ? -4.413 -2.287 14.198 1.00 95.81 88 CYS A CA 1
ATOM 759 C C . CYS A 1 88 ? -3.428 -2.140 13.039 1.00 95.81 88 CYS A C 1
ATOM 761 O O . CYS A 1 88 ? -3.766 -1.540 12.018 1.00 95.81 88 CYS A O 1
ATOM 763 N N . SER A 1 89 ? -2.238 -2.711 13.195 1.00 94.69 89 SER A N 1
ATOM 764 C CA . SER A 1 89 ? -1.314 -2.976 12.097 1.00 94.69 89 SER A CA 1
ATOM 765 C C . SER A 1 89 ? -1.097 -4.480 11.955 1.00 94.69 89 SER A C 1
ATOM 767 O O . SER A 1 89 ? -1.201 -5.234 12.923 1.00 94.69 89 SER A O 1
ATOM 769 N N . ASP A 1 90 ? -0.823 -4.919 10.737 1.00 92.62 90 ASP A N 1
ATOM 770 C CA . ASP A 1 90 ? -0.439 -6.290 10.412 1.00 92.62 90 ASP A CA 1
ATOM 771 C C . ASP A 1 90 ? 1.009 -6.595 10.827 1.00 92.62 90 ASP A C 1
ATOM 773 O O . ASP A 1 90 ? 1.311 -7.713 11.240 1.00 92.62 90 ASP A O 1
ATOM 777 N N . HIS A 1 91 ? 1.886 -5.590 10.793 1.00 94.25 91 HIS A N 1
ATOM 778 C CA . HIS A 1 91 ? 3.257 -5.665 11.299 1.00 94.25 91 HIS A CA 1
ATOM 779 C C . HIS A 1 91 ? 3.769 -4.298 11.784 1.00 94.25 91 HIS A C 1
ATOM 781 O O . HIS A 1 91 ? 3.048 -3.296 11.816 1.00 94.25 91 HIS A O 1
ATOM 787 N N . GLY A 1 92 ? 5.034 -4.262 12.197 1.00 93.12 92 GLY A N 1
ATOM 788 C CA . GLY A 1 92 ? 5.780 -3.059 12.543 1.00 93.12 92 GLY A CA 1
ATOM 789 C C . GLY A 1 92 ? 6.895 -2.797 11.539 1.00 93.12 92 GLY A C 1
ATOM 790 O O . GLY A 1 92 ? 6.948 -3.409 10.472 1.00 93.12 92 GLY A O 1
ATOM 791 N N . PHE A 1 93 ? 7.813 -1.903 11.900 1.00 92.88 93 PHE A N 1
ATOM 792 C CA . PHE A 1 93 ? 8.976 -1.560 11.085 1.00 92.88 93 PHE A CA 1
ATOM 793 C C . PHE A 1 93 ? 10.252 -1.513 11.916 1.00 92.88 93 PHE A C 1
ATOM 795 O O . PHE A 1 93 ? 10.244 -1.125 13.084 1.00 92.88 93 PHE A O 1
ATOM 802 N N . GLU A 1 94 ? 11.357 -1.873 11.279 1.00 92.12 94 GLU A N 1
ATOM 803 C CA . GLU A 1 94 ? 12.699 -1.806 11.838 1.00 92.12 94 GLU A CA 1
ATOM 804 C C . GLU A 1 94 ? 13.727 -1.416 10.777 1.00 92.12 94 GLU A C 1
ATOM 806 O O . GLU A 1 94 ? 13.460 -1.413 9.572 1.00 92.12 94 GLU A O 1
ATOM 811 N N . LEU A 1 95 ? 14.926 -1.054 11.231 1.00 90.69 95 LEU A N 1
ATOM 812 C CA . LEU A 1 95 ? 16.001 -0.693 10.321 1.00 90.69 95 LEU A CA 1
ATOM 813 C C . LEU A 1 95 ? 16.527 -1.939 9.607 1.00 90.69 95 LEU A C 1
ATOM 815 O O . LEU A 1 95 ? 16.963 -2.895 10.245 1.00 90.69 95 LEU A O 1
ATOM 819 N N . LYS A 1 96 ? 16.590 -1.879 8.280 1.00 88.06 96 LYS A N 1
ATOM 820 C CA . LYS A 1 96 ? 17.242 -2.904 7.470 1.00 88.06 96 LYS A CA 1
ATOM 821 C C . LYS A 1 96 ? 18.763 -2.778 7.587 1.00 88.06 96 LYS A C 1
ATOM 823 O O . LYS A 1 96 ? 19.306 -1.680 7.471 1.00 88.06 96 LYS A O 1
ATOM 828 N N . GLU A 1 97 ? 19.481 -3.882 7.783 1.00 83.56 97 GLU A N 1
ATOM 829 C CA . GLU A 1 97 ? 20.952 -3.868 7.823 1.00 83.56 97 GLU A CA 1
ATOM 830 C C . GLU A 1 97 ? 21.549 -3.351 6.503 1.00 83.56 97 GLU A C 1
ATOM 832 O O . GLU A 1 97 ? 21.130 -3.793 5.435 1.00 83.56 97 GLU A O 1
ATOM 837 N N . LYS A 1 98 ? 22.576 -2.485 6.555 1.00 80.00 98 LYS A N 1
ATOM 838 C CA . LYS A 1 98 ? 23.180 -1.849 5.361 1.00 80.00 98 LYS A CA 1
ATOM 839 C C . LYS A 1 98 ? 23.569 -2.839 4.255 1.00 80.00 98 LYS A C 1
ATOM 841 O O . LYS A 1 98 ? 23.293 -2.580 3.092 1.00 80.00 98 LYS A O 1
ATOM 846 N N . LYS A 1 99 ? 24.135 -4.002 4.604 1.00 77.75 99 LYS A N 1
ATOM 847 C CA . LYS A 1 99 ? 24.496 -5.064 3.637 1.00 77.75 99 LYS A CA 1
ATOM 848 C C . LYS A 1 99 ? 23.297 -5.628 2.848 1.00 77.75 99 LYS A C 1
ATOM 850 O O . LYS A 1 99 ? 23.482 -6.187 1.770 1.00 77.75 99 LYS A O 1
ATOM 855 N N . ASN A 1 100 ? 22.082 -5.457 3.372 1.00 76.00 100 ASN A N 1
ATOM 856 C CA . ASN A 1 100 ? 20.820 -5.910 2.786 1.00 76.00 100 ASN A CA 1
ATOM 857 C C . ASN A 1 100 ? 20.020 -4.757 2.141 1.00 76.00 100 ASN A C 1
ATOM 859 O O . ASN A 1 100 ? 18.951 -4.991 1.570 1.00 76.00 100 ASN A O 1
ATOM 863 N N . GLN A 1 101 ? 20.508 -3.515 2.223 1.00 79.31 101 GLN A N 1
ATOM 864 C CA . GLN A 1 101 ? 19.928 -2.349 1.552 1.00 79.31 101 GLN A CA 1
ATOM 865 C C . GLN A 1 101 ? 20.445 -2.293 0.111 1.00 79.31 101 GLN A C 1
ATOM 867 O O . GLN A 1 101 ? 21.282 -1.467 -0.241 1.00 79.31 101 GLN A O 1
ATOM 872 N N . ARG A 1 102 ? 19.994 -3.230 -0.725 1.00 70.25 102 ARG A N 1
ATOM 873 C CA . ARG A 1 102 ? 20.345 -3.239 -2.147 1.00 70.25 102 ARG A CA 1
ATOM 874 C C . ARG A 1 102 ? 19.383 -2.345 -2.909 1.00 70.25 102 ARG A C 1
ATOM 876 O O . ARG A 1 102 ? 18.171 -2.501 -2.757 1.00 70.25 102 ARG A O 1
ATOM 883 N N . SER A 1 103 ? 19.927 -1.426 -3.702 1.00 75.81 103 SER A N 1
ATOM 884 C CA . SER A 1 103 ? 19.164 -0.728 -4.735 1.00 75.81 103 SER A CA 1
ATOM 885 C C . SER A 1 103 ? 18.460 -1.754 -5.609 1.00 75.81 103 SER A C 1
ATOM 887 O O . SER A 1 103 ? 19.000 -2.829 -5.871 1.00 75.81 103 SER A O 1
ATOM 889 N N . TYR A 1 104 ? 17.250 -1.428 -6.036 1.00 79.31 104 TYR A N 1
ATOM 890 C CA . TYR A 1 104 ? 16.492 -2.285 -6.929 1.00 79.31 104 TYR A CA 1
ATOM 891 C C . TYR A 1 104 ? 16.033 -1.479 -8.128 1.00 79.31 104 TYR A C 1
ATOM 893 O O . TYR A 1 104 ? 15.831 -0.263 -8.072 1.00 79.31 104 TYR A O 1
ATOM 901 N N . ARG A 1 105 ? 15.899 -2.188 -9.237 1.00 86.44 105 ARG A N 1
ATOM 902 C CA . ARG A 1 105 ? 15.486 -1.626 -10.510 1.00 86.44 105 ARG A CA 1
ATOM 903 C C . ARG A 1 105 ? 14.080 -2.087 -10.790 1.00 86.44 105 ARG A C 1
ATOM 905 O O . ARG A 1 105 ? 13.729 -3.232 -10.511 1.00 86.44 105 ARG A O 1
ATOM 912 N N . GLN A 1 106 ? 13.287 -1.201 -11.356 1.00 89.50 106 GLN A N 1
ATOM 913 C CA . GLN A 1 106 ? 11.927 -1.521 -11.732 1.00 89.50 106 GLN A CA 1
ATOM 914 C C . GLN A 1 106 ? 11.670 -1.016 -13.142 1.00 89.50 106 GLN A C 1
ATOM 916 O O . GLN A 1 106 ? 12.202 0.009 -13.548 1.00 89.50 106 GLN A O 1
ATOM 921 N N . ILE A 1 107 ? 10.898 -1.762 -13.923 1.00 93.81 107 ILE A N 1
ATOM 922 C CA . ILE A 1 107 ? 10.551 -1.326 -15.274 1.00 93.81 107 ILE A CA 1
ATOM 923 C C . ILE A 1 107 ? 9.599 -0.143 -15.138 1.00 93.81 107 ILE A C 1
ATOM 925 O O . ILE A 1 107 ? 8.551 -0.287 -14.511 1.00 93.81 107 ILE A O 1
ATOM 929 N N . ASN A 1 108 ? 9.916 0.992 -15.757 1.00 93.75 108 ASN A N 1
ATOM 930 C CA . ASN A 1 108 ? 8.984 2.104 -15.857 1.00 93.75 108 ASN A CA 1
ATOM 931 C C . ASN A 1 108 ? 7.906 1.748 -16.892 1.00 93.75 108 ASN A C 1
ATOM 933 O O . ASN A 1 108 ? 8.011 2.084 -18.071 1.00 93.75 108 ASN A O 1
ATOM 937 N N . ILE A 1 109 ? 6.877 1.016 -16.449 1.00 95.94 109 ILE A N 1
ATOM 938 C CA . ILE A 1 109 ? 5.819 0.462 -17.311 1.00 95.94 109 ILE A CA 1
ATOM 939 C C . ILE A 1 109 ? 5.200 1.552 -18.189 1.00 95.94 109 ILE A C 1
ATOM 941 O O . ILE A 1 109 ? 4.990 1.348 -19.381 1.00 95.94 109 ILE A O 1
ATOM 945 N N . LEU A 1 110 ? 4.910 2.718 -17.607 1.00 94.50 110 LEU A N 1
ATOM 946 C CA . LEU A 1 110 ? 4.239 3.805 -18.311 1.00 94.50 110 LEU A CA 1
ATOM 947 C C . LEU A 1 110 ? 5.081 4.331 -19.475 1.00 94.50 110 LEU A C 1
ATOM 949 O O . LEU A 1 110 ? 4.574 4.438 -20.591 1.00 94.50 110 LEU A O 1
ATOM 953 N N . ASN A 1 111 ? 6.343 4.672 -19.212 1.00 95.62 111 ASN A N 1
ATOM 954 C CA . ASN A 1 111 ? 7.222 5.204 -20.244 1.00 95.62 111 ASN A CA 1
ATOM 955 C C . ASN A 1 111 ? 7.572 4.134 -21.271 1.00 95.62 111 ASN A C 1
ATOM 957 O O . ASN A 1 111 ? 7.468 4.414 -22.458 1.00 95.62 111 ASN A O 1
ATOM 961 N N . LEU A 1 112 ? 7.881 2.906 -20.843 1.00 97.25 112 LEU A N 1
ATOM 962 C CA . LEU A 1 112 ? 8.167 1.797 -21.751 1.00 97.25 112 LEU A CA 1
ATOM 963 C C . LEU A 1 112 ? 7.023 1.582 -22.750 1.00 97.25 112 LEU A C 1
ATOM 965 O O . LEU A 1 112 ? 7.245 1.562 -23.957 1.00 97.25 112 LEU A O 1
ATOM 969 N N . LEU A 1 113 ? 5.783 1.485 -22.263 1.00 97.25 113 LEU A N 1
ATOM 970 C CA . LEU A 1 113 ? 4.629 1.286 -23.136 1.00 97.25 113 LEU A CA 1
ATOM 971 C C . LEU A 1 113 ? 4.382 2.478 -24.071 1.00 97.25 113 LEU A C 1
ATOM 973 O O . LEU A 1 113 ? 3.939 2.279 -25.199 1.00 97.25 113 LEU A O 1
ATOM 977 N N . ARG A 1 114 ? 4.659 3.713 -23.637 1.00 96.25 114 ARG A N 1
ATOM 978 C CA . ARG A 1 114 ? 4.534 4.909 -24.489 1.00 96.25 114 ARG A CA 1
ATOM 979 C C . ARG A 1 114 ? 5.610 4.966 -25.565 1.00 96.25 114 ARG A C 1
ATOM 981 O O . ARG A 1 114 ? 5.286 5.220 -26.717 1.00 96.25 114 ARG A O 1
ATOM 988 N N . GLU A 1 115 ? 6.858 4.707 -25.193 1.00 96.56 115 GLU A N 1
ATOM 989 C CA . GLU A 1 115 ? 8.009 4.726 -26.098 1.00 96.56 115 GLU A CA 1
ATOM 990 C C . GLU A 1 115 ? 7.912 3.649 -27.185 1.00 96.56 115 GLU A C 1
ATOM 992 O O . GLU A 1 115 ? 8.336 3.872 -28.318 1.00 96.56 115 GLU A O 1
ATOM 997 N N . LEU A 1 116 ? 7.294 2.508 -26.865 1.00 96.69 116 LEU A N 1
ATOM 998 C CA . LEU A 1 116 ? 7.041 1.431 -27.823 1.00 96.69 116 LEU A CA 1
ATOM 999 C C . LEU A 1 116 ? 5.699 1.553 -28.564 1.00 96.69 116 LEU A C 1
ATOM 1001 O O . LEU A 1 116 ? 5.465 0.800 -29.501 1.00 96.69 116 LEU A O 1
ATOM 1005 N N . GLY A 1 117 ? 4.814 2.467 -28.156 1.00 96.25 117 GLY A N 1
ATOM 1006 C CA . GLY A 1 117 ? 3.497 2.643 -28.779 1.00 96.25 117 GLY A CA 1
ATOM 1007 C C . GLY A 1 117 ? 2.420 1.629 -28.362 1.00 96.25 117 GLY A C 1
ATOM 1008 O O . GLY A 1 117 ? 1.389 1.562 -29.012 1.00 96.25 117 GLY A O 1
ATOM 1009 N N . PHE A 1 118 ? 2.607 0.890 -27.263 1.00 97.38 118 PHE A N 1
ATOM 1010 C CA . PHE A 1 118 ? 1.667 -0.131 -26.756 1.00 97.38 118 PHE A CA 1
ATOM 1011 C C . PHE A 1 118 ? 0.815 0.336 -25.563 1.00 97.38 118 PHE A C 1
ATOM 1013 O O . PHE A 1 118 ? 0.146 -0.467 -24.912 1.00 97.38 118 PHE A O 1
ATOM 1020 N N . TYR A 1 119 ? 0.837 1.630 -25.227 1.00 95.88 119 TYR A N 1
ATOM 1021 C CA . TYR A 1 119 ? 0.164 2.174 -24.037 1.00 95.88 119 TYR A CA 1
ATOM 1022 C C . TYR A 1 119 ? -1.334 1.827 -23.941 1.00 95.88 119 TYR A C 1
ATOM 1024 O O . TYR A 1 119 ? -1.835 1.539 -22.845 1.00 95.88 119 TYR A O 1
ATOM 1032 N N . TYR A 1 120 ? -2.031 1.830 -25.079 1.00 95.62 120 TYR A N 1
ATOM 1033 C CA . TYR A 1 120 ? -3.464 1.539 -25.172 1.00 95.62 120 TYR A CA 1
ATOM 1034 C C . TYR A 1 120 ? -3.788 0.056 -25.349 1.00 95.62 120 TYR A C 1
ATOM 1036 O O . TYR A 1 120 ? -4.945 -0.317 -25.188 1.00 95.62 120 TYR A O 1
ATOM 1044 N N . ASP A 1 121 ? -2.789 -0.783 -25.614 1.00 97.25 121 ASP A N 1
ATOM 1045 C CA . ASP A 1 121 ? -2.985 -2.197 -25.935 1.00 97.25 121 ASP A CA 1
ATOM 1046 C C . ASP A 1 121 ? -2.590 -3.110 -24.785 1.00 97.25 121 ASP A C 1
ATOM 1048 O O . ASP A 1 121 ? -3.259 -4.098 -24.494 1.00 97.25 121 ASP A O 1
ATOM 1052 N N . VAL A 1 122 ? -1.522 -2.750 -24.081 1.00 97.75 122 VAL A N 1
ATOM 1053 C CA . VAL A 1 122 ? -0.911 -3.579 -23.049 1.00 97.75 122 VAL A CA 1
ATOM 1054 C C . VAL A 1 122 ? -0.996 -2.871 -21.700 1.00 97.75 122 VAL A C 1
ATOM 1056 O O . VAL A 1 122 ? -0.966 -1.642 -21.594 1.00 97.75 122 VAL A O 1
ATOM 1059 N N . TYR A 1 123 ? -1.110 -3.655 -20.633 1.00 97.06 123 TYR A N 1
ATOM 1060 C CA . TYR A 1 123 ? -0.907 -3.186 -19.268 1.00 97.06 123 TYR A CA 1
ATOM 1061 C C . TYR A 1 123 ? 0.054 -4.116 -18.529 1.00 97.06 123 TYR A C 1
ATOM 1063 O O . TYR A 1 123 ? 0.149 -5.304 -18.838 1.00 97.06 123 TYR A O 1
ATOM 1071 N N . GLY A 1 124 ? 0.781 -3.561 -17.561 1.00 96.62 124 GLY A N 1
ATOM 1072 C CA . GLY A 1 124 ? 1.730 -4.296 -16.734 1.00 96.62 124 GLY A CA 1
ATOM 1073 C C . GLY A 1 124 ? 1.321 -4.287 -15.265 1.00 96.62 124 GLY A C 1
ATOM 1074 O O . GLY A 1 124 ? 0.819 -3.282 -14.761 1.00 96.62 124 GLY A O 1
ATOM 1075 N N . ILE A 1 125 ? 1.559 -5.401 -14.578 1.00 94.94 125 ILE A N 1
ATOM 1076 C CA . ILE A 1 125 ? 1.404 -5.546 -13.130 1.00 94.94 125 ILE A CA 1
ATOM 1077 C C . ILE A 1 125 ? 2.759 -5.934 -12.543 1.00 94.94 125 ILE A C 1
ATOM 1079 O O . ILE A 1 125 ? 3.368 -6.914 -12.976 1.00 94.94 125 ILE A O 1
ATOM 1083 N N . TYR A 1 126 ? 3.226 -5.194 -11.540 1.00 92.06 126 TYR A N 1
ATOM 1084 C CA . TYR A 1 126 ? 4.444 -5.547 -10.817 1.00 92.06 126 TYR A CA 1
ATOM 1085 C C . TYR A 1 126 ? 4.265 -6.853 -10.033 1.00 92.06 126 TYR A C 1
ATOM 1087 O O . TYR A 1 126 ? 3.294 -7.031 -9.302 1.00 92.06 126 TYR A O 1
ATOM 1095 N N . MET A 1 127 ? 5.235 -7.752 -10.162 1.00 86.69 127 MET A N 1
ATOM 1096 C CA . MET A 1 127 ? 5.354 -8.991 -9.401 1.00 86.69 127 MET A CA 1
ATOM 1097 C C . MET A 1 127 ? 6.798 -9.142 -8.937 1.00 86.69 127 MET A C 1
ATOM 1099 O O . MET A 1 127 ? 7.639 -9.614 -9.702 1.00 86.69 127 MET A O 1
ATOM 1103 N N . THR A 1 128 ? 7.064 -8.733 -7.693 1.00 81.75 128 THR A N 1
ATOM 1104 C CA . THR A 1 128 ? 8.409 -8.698 -7.092 1.00 81.75 128 THR A CA 1
ATOM 1105 C C . THR A 1 128 ? 9.440 -8.037 -8.018 1.00 81.75 128 THR A C 1
ATOM 1107 O O . THR A 1 128 ? 9.393 -6.825 -8.197 1.00 81.75 128 THR A O 1
ATOM 1110 N N . GLU A 1 129 ? 10.333 -8.813 -8.633 1.00 81.19 129 GLU A N 1
ATOM 1111 C CA . GLU A 1 129 ? 11.410 -8.342 -9.528 1.00 81.19 129 GLU A CA 1
ATOM 1112 C C . GLU A 1 129 ? 11.040 -8.427 -11.020 1.00 81.19 129 GLU A C 1
ATOM 1114 O O . GLU A 1 129 ? 11.872 -8.250 -11.908 1.00 81.19 129 GLU A O 1
ATOM 1119 N N . SER A 1 130 ? 9.786 -8.757 -11.316 1.00 92.62 130 SER A N 1
ATOM 1120 C CA . SER A 1 130 ? 9.255 -8.908 -12.667 1.00 92.62 130 SER A CA 1
ATOM 1121 C C . SER A 1 130 ? 8.025 -8.045 -12.890 1.00 92.62 130 SER A C 1
ATOM 1123 O O . SER A 1 130 ? 7.375 -7.588 -11.950 1.00 92.62 130 SER A O 1
ATOM 1125 N N . VAL A 1 131 ? 7.671 -7.861 -14.154 1.00 97.06 131 VAL A N 1
ATOM 1126 C CA . VAL A 1 131 ? 6.382 -7.310 -14.553 1.00 97.06 131 VAL A CA 1
ATOM 1127 C C . VAL A 1 131 ? 5.647 -8.344 -15.382 1.00 97.06 131 VAL A C 1
ATOM 1129 O O . VAL A 1 131 ? 6.200 -8.905 -16.327 1.00 97.06 131 VAL A O 1
ATOM 1132 N N . VAL A 1 132 ? 4.392 -8.590 -15.025 1.00 97.94 132 VAL A N 1
ATOM 1133 C CA . VAL A 1 132 ? 3.476 -9.383 -15.837 1.00 97.94 132 VAL A CA 1
ATOM 1134 C C . VAL A 1 132 ? 2.729 -8.447 -16.767 1.00 97.94 132 VAL A C 1
ATOM 1136 O O . VAL A 1 132 ? 1.935 -7.630 -16.306 1.00 97.94 132 VAL A O 1
ATOM 1139 N N . PHE A 1 133 ? 2.966 -8.585 -18.063 1.00 98.31 133 PHE A N 1
ATOM 1140 C CA . PHE A 1 133 ? 2.267 -7.845 -19.101 1.00 98.31 133 PHE A CA 1
ATOM 1141 C C . PHE A 1 133 ? 1.168 -8.694 -19.729 1.00 98.31 133 PHE A C 1
ATOM 1143 O O . PHE A 1 133 ? 1.342 -9.895 -19.945 1.00 98.31 133 PHE A O 1
ATOM 1150 N N . ARG A 1 134 ? 0.031 -8.062 -20.013 1.00 98.19 134 ARG A N 1
ATOM 1151 C CA . ARG A 1 134 ? -1.120 -8.668 -20.690 1.00 98.19 134 ARG A CA 1
ATOM 1152 C C . ARG A 1 134 ? -1.749 -7.665 -21.646 1.00 98.19 134 ARG A C 1
ATOM 1154 O O . ARG A 1 134 ? -1.627 -6.456 -21.439 1.00 98.19 134 ARG A O 1
ATOM 1161 N N . LEU A 1 135 ? -2.466 -8.175 -22.643 1.00 97.69 135 LEU A N 1
ATOM 1162 C CA . LEU A 1 135 ? -3.367 -7.349 -23.439 1.00 97.69 135 LEU A CA 1
ATOM 1163 C C . LEU A 1 135 ? -4.505 -6.830 -22.565 1.00 97.69 135 LEU A C 1
ATOM 1165 O O . LEU A 1 135 ? -5.019 -7.534 -21.691 1.00 97.69 135 LEU A O 1
ATOM 1169 N N . ARG A 1 136 ? -4.893 -5.584 -22.804 1.00 95.94 136 ARG A N 1
ATOM 1170 C CA . ARG A 1 136 ? -6.113 -5.013 -22.245 1.00 95.94 136 ARG A CA 1
ATOM 1171 C C . ARG A 1 136 ? -7.326 -5.706 -22.881 1.00 95.94 136 ARG A C 1
ATOM 1173 O O . ARG A 1 136 ? -7.235 -6.088 -24.045 1.00 95.94 136 ARG A O 1
ATOM 1180 N N . PRO A 1 137 ? -8.451 -5.837 -22.154 1.00 92.94 137 PRO A N 1
ATOM 1181 C CA . PRO A 1 137 ? -9.631 -6.555 -22.643 1.00 92.94 137 PRO A CA 1
ATOM 1182 C C . PRO A 1 137 ? -10.130 -6.109 -24.025 1.00 92.94 137 PRO A C 1
ATOM 1184 O O . PRO A 1 137 ? -10.524 -6.956 -24.816 1.00 92.94 137 PRO A O 1
ATOM 1187 N N . ASP A 1 138 ? -10.052 -4.809 -24.325 1.00 91.62 138 ASP A N 1
ATOM 1188 C CA . ASP A 1 138 ? -10.578 -4.219 -25.566 1.00 91.62 138 ASP A CA 1
ATOM 1189 C C . ASP A 1 138 ? -9.489 -3.924 -26.615 1.00 91.62 138 ASP A C 1
ATOM 1191 O O . ASP A 1 138 ? -9.723 -3.191 -27.577 1.00 91.62 138 ASP A O 1
ATOM 1195 N N . SER A 1 139 ? -8.270 -4.435 -26.422 1.00 93.38 139 SER A N 1
ATOM 1196 C CA . SER A 1 139 ? -7.175 -4.205 -27.366 1.00 93.38 139 SER A CA 1
ATOM 1197 C C . SER A 1 139 ? -7.354 -5.046 -28.630 1.00 93.38 139 SER A C 1
ATOM 1199 O O . SER A 1 139 ? -7.633 -6.242 -28.565 1.00 93.38 139 SER A O 1
ATOM 1201 N N . LEU A 1 140 ? -7.130 -4.418 -29.786 1.00 91.06 140 LEU A N 1
ATOM 1202 C CA . LEU A 1 140 ? -6.984 -5.097 -31.081 1.00 91.06 140 LEU A CA 1
ATOM 1203 C C . LEU A 1 140 ? -5.517 -5.444 -31.393 1.00 91.06 140 LEU A C 1
ATOM 1205 O O . LEU A 1 140 ? -5.213 -5.936 -32.478 1.00 91.06 140 LEU A O 1
ATOM 1209 N N . GLY A 1 141 ? -4.607 -5.136 -30.468 1.00 91.62 141 GLY A N 1
ATOM 1210 C CA . GLY A 1 141 ? -3.179 -5.371 -30.596 1.00 91.62 141 GLY A CA 1
ATOM 1211 C C . GLY A 1 141 ? -2.786 -6.827 -30.354 1.00 91.62 141 GLY A C 1
ATOM 1212 O O . GLY A 1 141 ? -3.588 -7.687 -29.991 1.00 91.62 141 GLY A O 1
ATOM 1213 N N . SER A 1 142 ? -1.498 -7.098 -30.538 1.00 93.94 142 SER A N 1
ATOM 1214 C CA . SER A 1 142 ? -0.912 -8.432 -30.427 1.00 93.94 142 SER A CA 1
ATOM 1215 C C . SER A 1 142 ? 0.110 -8.457 -29.295 1.00 93.94 142 SER A C 1
ATOM 1217 O O . SER A 1 142 ? 1.060 -7.672 -29.268 1.00 93.94 142 SER A O 1
ATOM 1219 N N . LEU A 1 143 ? -0.065 -9.389 -28.350 1.00 95.44 143 LEU A N 1
ATOM 1220 C CA . LEU A 1 143 ? 0.913 -9.595 -27.277 1.00 95.44 143 LEU A CA 1
ATOM 1221 C C . LEU A 1 143 ? 2.264 -10.049 -27.841 1.00 95.44 143 LEU A C 1
ATOM 1223 O O . LEU A 1 143 ? 3.301 -9.724 -27.273 1.00 95.44 143 LEU A O 1
ATOM 1227 N N . ARG A 1 144 ? 2.242 -10.752 -28.978 1.00 96.38 144 ARG A N 1
ATOM 1228 C CA . ARG A 1 144 ? 3.436 -11.190 -29.699 1.00 96.38 144 ARG A CA 1
ATOM 1229 C C . ARG A 1 144 ? 4.184 -10.015 -30.331 1.00 96.38 144 ARG A C 1
ATOM 1231 O O . ARG A 1 144 ? 5.406 -10.001 -30.314 1.00 96.38 144 ARG A O 1
ATOM 1238 N N . ASP A 1 145 ? 3.473 -9.008 -30.829 1.00 97.06 145 ASP A N 1
ATOM 1239 C CA . ASP A 1 145 ? 4.109 -7.808 -31.391 1.00 97.06 145 ASP A CA 1
ATOM 1240 C C . ASP A 1 145 ? 4.796 -7.013 -30.276 1.00 97.06 145 ASP A C 1
ATOM 1242 O O . ASP A 1 145 ? 5.911 -6.518 -30.447 1.00 97.06 145 ASP A O 1
ATOM 1246 N N . PHE A 1 146 ? 4.156 -6.946 -29.102 1.00 97.94 146 PHE A N 1
ATOM 1247 C CA . PHE A 1 146 ? 4.766 -6.375 -27.905 1.00 97.94 146 PHE A CA 1
ATOM 1248 C C . PHE A 1 146 ? 5.990 -7.181 -27.448 1.00 97.94 146 PHE A C 1
ATOM 1250 O O . PHE A 1 146 ? 7.018 -6.588 -27.131 1.00 97.94 146 PHE A O 1
ATOM 1257 N N . GLU A 1 147 ? 5.915 -8.514 -27.456 1.00 98.31 147 GLU A N 1
ATOM 1258 C CA . GLU A 1 147 ? 7.050 -9.397 -27.165 1.00 98.31 147 GLU A CA 1
ATOM 1259 C C . GLU A 1 147 ? 8.238 -9.095 -28.084 1.00 98.31 147 GLU A C 1
ATOM 1261 O O . GLU A 1 147 ? 9.310 -8.759 -27.588 1.00 98.31 147 GLU A O 1
ATOM 1266 N N . THR A 1 148 ? 8.027 -9.085 -29.403 1.00 97.94 148 THR A N 1
ATOM 1267 C CA . THR A 1 148 ? 9.068 -8.761 -30.390 1.00 97.94 148 THR A CA 1
ATOM 1268 C C . THR A 1 148 ? 9.644 -7.357 -30.184 1.00 97.94 148 THR A C 1
ATOM 1270 O O . THR A 1 148 ? 10.851 -7.150 -30.323 1.00 97.94 148 THR A O 1
ATOM 1273 N N . ALA A 1 149 ? 8.813 -6.378 -29.812 1.00 97.94 149 ALA A N 1
ATOM 1274 C CA . ALA A 1 149 ? 9.287 -5.034 -29.500 1.00 97.94 149 ALA A CA 1
ATOM 1275 C C . ALA A 1 149 ? 10.207 -5.013 -28.268 1.00 97.94 149 ALA A C 1
ATOM 1277 O O . ALA A 1 149 ? 11.225 -4.323 -28.291 1.00 97.94 149 ALA A O 1
ATOM 1278 N N . ILE A 1 150 ? 9.886 -5.772 -27.214 1.00 97.94 150 ILE A N 1
ATOM 1279 C CA . ILE A 1 150 ? 10.729 -5.898 -26.014 1.00 97.94 150 ILE A CA 1
ATOM 1280 C C . ILE A 1 150 ? 12.023 -6.652 -26.335 1.00 97.94 150 ILE A C 1
ATOM 1282 O O . ILE A 1 150 ? 13.096 -6.213 -25.921 1.00 97.94 150 ILE A O 1
ATOM 1286 N N . GLU A 1 151 ? 11.937 -7.752 -27.087 1.00 97.81 151 GLU A N 1
ATOM 1287 C CA . GLU A 1 151 ? 13.085 -8.563 -27.514 1.00 97.81 151 GLU A CA 1
ATOM 1288 C C . GLU A 1 151 ? 14.105 -7.770 -28.322 1.00 97.81 151 GLU A C 1
ATOM 1290 O O . GLU A 1 151 ? 15.272 -8.150 -28.345 1.00 97.81 151 GLU A O 1
ATOM 1295 N N . ALA A 1 152 ? 13.697 -6.684 -28.981 1.00 97.62 152 ALA A N 1
ATOM 1296 C CA . ALA A 1 152 ? 14.566 -5.814 -29.767 1.00 97.62 152 ALA A CA 1
ATOM 1297 C C . ALA A 1 152 ? 15.294 -4.745 -28.931 1.00 97.62 152 ALA A C 1
ATOM 1299 O O . ALA A 1 152 ? 16.227 -4.117 -29.429 1.00 97.62 152 ALA A O 1
ATOM 1300 N N . ILE A 1 153 ? 14.911 -4.535 -27.667 1.00 97.62 153 ILE A N 1
ATOM 1301 C CA . ILE A 1 153 ? 15.514 -3.492 -26.829 1.00 97.62 153 ILE A CA 1
ATOM 1302 C C . ILE A 1 153 ? 16.933 -3.894 -26.432 1.00 97.62 153 ILE A C 1
ATOM 1304 O O . ILE A 1 153 ? 17.170 -4.979 -25.888 1.00 97.62 153 ILE A O 1
ATOM 1308 N N . ARG A 1 154 ? 17.894 -3.005 -26.683 1.00 96.56 154 ARG A N 1
ATOM 1309 C CA . ARG A 1 154 ? 19.298 -3.194 -26.302 1.00 96.56 154 ARG A CA 1
ATOM 1310 C C . ARG A 1 154 ? 19.775 -2.019 -25.460 1.00 96.56 154 ARG A C 1
ATOM 1312 O O . ARG A 1 154 ? 19.499 -0.880 -25.798 1.00 96.56 154 ARG A O 1
ATOM 1319 N N . CYS A 1 155 ? 20.502 -2.284 -24.384 1.00 95.81 155 CYS A N 1
ATOM 1320 C CA . CYS A 1 155 ? 21.232 -1.284 -23.614 1.00 95.81 155 CYS A CA 1
ATOM 1321 C C . CYS A 1 155 ? 22.728 -1.490 -23.866 1.00 95.81 155 CYS A C 1
ATOM 1323 O O . CYS A 1 155 ? 23.247 -2.568 -23.581 1.00 95.81 155 CYS A O 1
ATOM 1325 N N . GLU A 1 156 ? 23.406 -0.495 -24.446 1.00 93.06 156 GLU A N 1
ATOM 1326 C CA . GLU A 1 156 ? 24.807 -0.603 -24.905 1.00 93.06 156 GLU A CA 1
ATOM 1327 C C . GLU A 1 156 ? 25.074 -1.881 -25.736 1.00 93.06 156 GLU A C 1
ATOM 1329 O O . GLU A 1 156 ? 26.074 -2.576 -25.562 1.00 93.06 156 GLU A O 1
ATOM 1334 N N . GLY A 1 157 ? 24.131 -2.238 -26.616 1.00 92.56 157 GLY A N 1
ATOM 1335 C CA . GLY A 1 157 ? 24.222 -3.429 -27.470 1.00 92.56 157 GLY A CA 1
ATOM 1336 C C . GLY A 1 157 ? 23.860 -4.766 -26.805 1.00 92.56 157 GLY A C 1
ATOM 1337 O O . GLY A 1 157 ? 23.831 -5.783 -27.494 1.00 92.56 157 GLY A O 1
ATOM 1338 N N . VAL A 1 158 ? 23.525 -4.792 -25.510 1.00 94.38 158 VAL A N 1
ATOM 1339 C CA . VAL A 1 158 ? 23.147 -6.012 -24.768 1.00 94.38 158 VAL A CA 1
ATOM 1340 C C . VAL A 1 158 ? 21.644 -6.044 -24.488 1.00 94.38 158 VAL A C 1
ATOM 1342 O O . VAL A 1 158 ? 21.022 -5.009 -24.276 1.00 94.38 158 VAL A O 1
ATOM 1345 N N . GLU A 1 159 ? 21.034 -7.228 -24.478 1.00 95.69 159 GLU A N 1
ATOM 1346 C CA . GLU A 1 159 ? 19.613 -7.409 -24.148 1.00 95.69 159 GLU A CA 1
ATOM 1347 C C . GLU A 1 159 ? 19.260 -6.855 -22.767 1.00 95.69 159 GLU A C 1
ATOM 1349 O O . GLU A 1 159 ? 19.811 -7.282 -21.750 1.00 95.69 159 GLU A O 1
ATOM 1354 N N . LEU A 1 160 ? 18.306 -5.920 -22.727 1.00 95.56 160 LEU A N 1
ATOM 1355 C CA . LEU A 1 160 ? 17.888 -5.280 -21.478 1.00 95.56 160 LEU A CA 1
ATOM 1356 C C . LEU A 1 160 ? 16.968 -6.175 -20.634 1.00 95.56 160 LEU A C 1
ATOM 1358 O O . LEU A 1 160 ? 16.970 -6.079 -19.404 1.00 95.56 160 LEU A O 1
ATOM 1362 N N . PHE A 1 161 ? 16.189 -7.047 -21.276 1.00 96.56 161 PHE A N 1
ATOM 136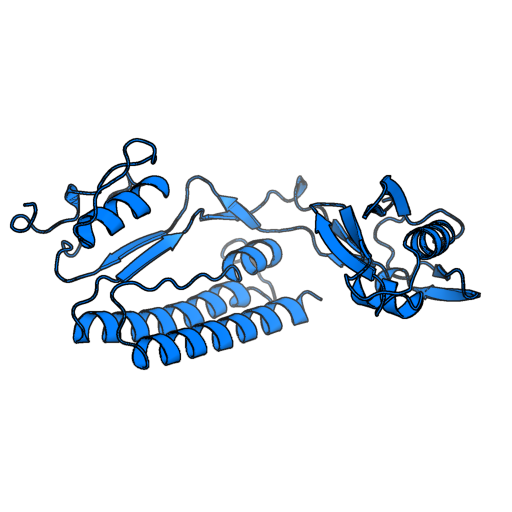3 C CA . PHE A 1 161 ? 15.138 -7.816 -20.621 1.00 96.56 161 PHE A CA 1
ATOM 1364 C C . PHE A 1 161 ? 15.265 -9.321 -20.855 1.00 96.56 161 PHE A C 1
ATOM 1366 O O . PHE A 1 161 ? 15.558 -9.765 -21.960 1.00 96.56 161 PHE A O 1
ATOM 1373 N N . ALA A 1 162 ? 14.959 -10.100 -19.820 1.00 96.06 162 ALA A N 1
ATOM 1374 C CA . ALA A 1 162 ? 14.643 -11.517 -19.926 1.00 96.06 162 ALA A CA 1
ATOM 1375 C C . ALA A 1 162 ? 13.122 -11.698 -19.969 1.00 96.06 162 ALA A C 1
ATOM 1377 O O . ALA A 1 162 ? 12.396 -11.129 -19.147 1.00 96.06 162 ALA A O 1
ATOM 1378 N N . ILE A 1 163 ? 12.639 -12.521 -20.898 1.00 97.62 163 ILE A N 1
ATOM 1379 C CA . ILE A 1 163 ? 11.211 -12.694 -21.177 1.00 97.62 163 ILE A CA 1
ATOM 1380 C C . ILE A 1 163 ? 10.823 -14.157 -20.954 1.00 97.62 163 ILE A C 1
ATOM 1382 O O . ILE A 1 163 ? 11.539 -15.079 -21.340 1.00 97.62 163 ILE A O 1
ATOM 1386 N N . LYS A 1 164 ? 9.680 -14.377 -20.301 1.00 97.75 164 LYS A N 1
ATOM 1387 C CA . LYS A 1 164 ? 8.990 -15.670 -20.270 1.00 97.75 164 LYS A CA 1
ATOM 1388 C C . LYS A 1 164 ? 7.588 -15.514 -20.827 1.00 97.75 164 LYS A C 1
ATOM 1390 O O . LYS A 1 164 ? 6.785 -14.762 -20.268 1.00 97.75 164 LYS A O 1
ATOM 1395 N N . SER A 1 165 ? 7.296 -16.282 -21.862 1.00 97.62 165 SER A N 1
ATOM 1396 C CA . SER A 1 165 ? 6.083 -16.122 -22.658 1.00 97.62 165 SER A CA 1
ATOM 1397 C C . SER A 1 165 ? 5.086 -17.233 -22.367 1.00 97.62 165 SER A C 1
ATOM 1399 O O . SER A 1 165 ? 5.444 -18.398 -22.189 1.00 97.62 165 SER A O 1
ATOM 1401 N N . TYR A 1 166 ? 3.820 -16.848 -22.278 1.00 96.31 166 TYR A N 1
ATOM 1402 C CA . TYR A 1 166 ? 2.677 -17.722 -22.057 1.00 96.31 166 TYR A CA 1
ATOM 1403 C C . TYR A 1 166 ? 1.538 -17.263 -22.966 1.00 96.31 166 TYR A C 1
ATOM 1405 O O . TYR A 1 166 ? 1.532 -16.124 -23.425 1.00 96.31 166 TYR A O 1
ATOM 1413 N N . GLU A 1 167 ? 0.533 -18.118 -23.151 1.00 91.88 167 GLU A N 1
ATOM 1414 C CA . GLU A 1 167 ? -0.599 -17.873 -24.058 1.00 91.88 167 GLU A CA 1
ATOM 1415 C C . GLU A 1 167 ? -1.251 -16.487 -23.892 1.00 91.88 167 GLU A C 1
ATOM 1417 O O . GLU A 1 167 ? -1.562 -15.829 -24.878 1.00 91.88 167 GLU A O 1
ATOM 1422 N N . ASN A 1 168 ? -1.423 -16.011 -22.654 1.00 94.44 168 ASN A N 1
ATOM 1423 C CA . ASN A 1 168 ? -2.135 -14.763 -22.357 1.00 94.44 168 ASN A CA 1
ATOM 1424 C C . ASN A 1 168 ? -1.322 -13.733 -21.558 1.00 94.44 168 ASN A C 1
ATOM 1426 O O . ASN A 1 168 ? -1.891 -12.765 -21.041 1.00 94.44 168 ASN A O 1
ATOM 1430 N N . LYS A 1 169 ? -0.015 -13.952 -21.379 1.00 97.44 169 LYS A N 1
ATOM 1431 C CA . LYS A 1 169 ? 0.837 -13.054 -20.590 1.00 97.44 169 LYS A CA 1
ATOM 1432 C C . LYS A 1 169 ? 2.312 -13.195 -20.940 1.00 97.44 169 LYS A C 1
ATOM 1434 O O . LYS A 1 169 ? 2.785 -14.286 -21.242 1.00 97.44 169 LYS A O 1
ATOM 1439 N N . LEU A 1 170 ? 3.047 -12.110 -20.743 1.00 98.19 170 LEU A N 1
ATOM 1440 C CA . LEU A 1 170 ? 4.505 -12.107 -20.702 1.00 98.19 170 LEU A CA 1
ATOM 1441 C C . LEU A 1 170 ? 4.957 -11.800 -19.280 1.00 98.19 170 LEU A C 1
ATOM 1443 O O . LEU A 1 170 ? 4.382 -10.941 -18.615 1.00 98.19 170 LEU A O 1
ATOM 1447 N N . ILE A 1 171 ? 5.989 -12.486 -18.807 1.00 98.00 171 ILE A N 1
ATOM 1448 C CA . ILE A 1 171 ? 6.672 -12.151 -17.559 1.00 98.00 171 ILE A CA 1
ATOM 1449 C C . ILE A 1 171 ? 8.051 -11.628 -17.932 1.00 98.00 171 ILE A C 1
ATOM 1451 O O . ILE A 1 171 ? 8.887 -12.384 -18.421 1.00 98.00 171 ILE A O 1
ATOM 1455 N N . ILE A 1 172 ? 8.274 -10.340 -17.697 1.00 97.69 172 ILE A N 1
ATOM 1456 C CA . ILE A 1 172 ? 9.480 -9.627 -18.117 1.00 97.69 172 ILE A CA 1
ATOM 1457 C C . ILE A 1 172 ? 10.297 -9.252 -16.880 1.00 97.69 172 ILE A C 1
ATOM 1459 O O . ILE A 1 172 ? 9.753 -8.751 -15.893 1.00 97.69 172 ILE A O 1
ATOM 1463 N N . ARG A 1 173 ? 11.604 -9.513 -16.923 1.00 95.44 173 ARG A N 1
ATOM 1464 C CA . ARG A 1 173 ? 12.589 -9.167 -15.887 1.00 95.44 173 ARG A CA 1
ATOM 1465 C C . ARG A 1 173 ? 13.719 -8.348 -16.485 1.00 95.44 173 ARG A C 1
ATOM 1467 O O . ARG A 1 173 ? 14.033 -8.501 -17.658 1.00 95.44 173 ARG A O 1
ATOM 1474 N N . ILE A 1 174 ? 14.334 -7.503 -15.668 1.00 93.44 174 ILE A N 1
ATOM 1475 C CA . ILE A 1 174 ? 15.504 -6.711 -16.058 1.00 93.44 174 ILE A CA 1
ATOM 1476 C C . ILE A 1 174 ? 16.741 -7.608 -15.978 1.00 93.44 174 ILE A C 1
ATOM 1478 O O . ILE A 1 174 ? 16.943 -8.281 -14.967 1.00 93.44 174 ILE A O 1
ATOM 1482 N N . ASN A 1 175 ? 17.581 -7.595 -17.009 1.00 90.50 175 ASN A N 1
ATOM 1483 C CA . ASN A 1 175 ? 18.914 -8.181 -16.928 1.00 90.50 175 ASN A CA 1
ATOM 1484 C C . ASN A 1 175 ? 19.806 -7.224 -16.124 1.00 90.50 175 ASN A C 1
ATOM 1486 O O . ASN A 1 175 ? 20.121 -6.133 -16.589 1.00 90.50 175 ASN A O 1
ATOM 1490 N N . ASP A 1 176 ? 20.206 -7.590 -14.905 1.00 76.88 176 ASP A N 1
ATOM 1491 C CA . ASP A 1 176 ? 20.963 -6.702 -13.999 1.00 76.88 176 ASP A CA 1
ATOM 1492 C C . ASP A 1 176 ? 22.470 -6.632 -14.328 1.00 76.88 176 ASP A C 1
ATOM 1494 O O . ASP A 1 176 ? 23.332 -6.697 -13.456 1.00 76.88 176 ASP A O 1
ATOM 1498 N N . VAL A 1 177 ? 22.810 -6.531 -15.616 1.00 79.75 177 VAL A N 1
ATOM 1499 C CA . VAL A 1 177 ? 24.203 -6.486 -16.104 1.00 79.75 177 VAL A CA 1
ATOM 1500 C C . VAL A 1 177 ? 24.739 -5.057 -16.261 1.00 79.75 177 VAL A C 1
ATOM 1502 O O . VAL A 1 177 ? 25.907 -4.864 -16.580 1.00 79.75 177 VAL A O 1
ATOM 1505 N N . PHE A 1 178 ? 23.897 -4.048 -16.022 1.00 78.88 178 PHE A N 1
ATOM 1506 C CA . PHE A 1 178 ? 24.172 -2.645 -16.360 1.00 78.88 178 PHE A CA 1
ATOM 1507 C C . PHE A 1 178 ? 24.693 -1.796 -15.189 1.00 78.88 178 PHE A C 1
ATOM 1509 O O . PHE A 1 178 ? 25.137 -0.666 -15.396 1.00 78.88 178 PHE A O 1
ATOM 1516 N N . GLY A 1 179 ? 24.661 -2.321 -13.957 1.00 79.00 179 GLY A N 1
ATOM 1517 C CA . GLY A 1 179 ? 25.077 -1.583 -12.760 1.00 79.00 179 GLY A CA 1
ATOM 1518 C C . GLY A 1 179 ? 24.334 -0.250 -12.584 1.00 79.00 179 GLY A C 1
ATOM 1519 O O . GLY A 1 179 ? 23.304 0.005 -13.203 1.00 79.00 179 GLY A O 1
ATOM 1520 N N . ASP A 1 180 ? 24.822 0.641 -11.724 1.00 81.56 180 ASP A N 1
ATOM 1521 C CA . ASP A 1 180 ? 24.077 1.851 -11.324 1.00 81.56 180 ASP A CA 1
ATOM 1522 C C . ASP A 1 180 ? 24.185 3.041 -12.292 1.00 81.56 180 ASP A C 1
ATOM 1524 O O . ASP A 1 180 ? 23.739 4.147 -11.971 1.00 81.56 180 ASP A O 1
ATOM 1528 N N . ASN A 1 181 ? 24.741 2.838 -13.490 1.00 85.06 181 ASN A N 1
ATOM 1529 C CA . ASN A 1 181 ? 24.860 3.907 -14.472 1.00 85.06 181 ASN A CA 1
ATOM 1530 C C . ASN A 1 181 ? 23.510 4.190 -15.158 1.00 85.06 181 ASN A C 1
ATOM 1532 O O . ASN A 1 181 ? 23.039 3.437 -16.004 1.00 85.06 181 ASN A O 1
ATOM 1536 N N . LYS A 1 182 ? 22.897 5.317 -14.793 1.00 87.69 182 LYS A N 1
ATOM 1537 C CA . LYS A 1 182 ? 21.575 5.750 -15.272 1.00 87.69 182 LYS A CA 1
ATOM 1538 C C . LYS A 1 182 ? 21.578 6.291 -16.702 1.00 87.69 182 LYS A C 1
ATOM 1540 O O . LYS A 1 182 ? 20.537 6.282 -17.351 1.00 87.69 182 LYS A O 1
ATOM 1545 N N . SER A 1 183 ? 22.727 6.769 -17.182 1.00 90.19 183 SER A N 1
ATOM 1546 C CA . SER A 1 183 ? 22.848 7.462 -18.469 1.00 90.19 183 SER A CA 1
ATOM 1547 C C . SER A 1 183 ? 23.222 6.548 -19.635 1.00 90.19 183 SER A C 1
ATOM 1549 O O . SER A 1 183 ? 23.455 7.049 -20.736 1.00 90.19 183 SER A O 1
ATOM 1551 N N . LEU A 1 184 ? 23.273 5.230 -19.409 1.00 93.81 184 LEU A N 1
ATOM 1552 C CA . LEU A 1 184 ? 23.498 4.249 -20.471 1.00 93.81 184 LEU A CA 1
ATOM 1553 C C . LEU A 1 184 ? 22.447 4.395 -21.572 1.00 93.81 184 LEU A C 1
ATOM 1555 O O . LEU A 1 184 ? 21.287 4.717 -21.300 1.00 93.81 184 LEU A O 1
ATOM 1559 N N . LYS A 1 185 ? 22.863 4.172 -22.815 1.00 96.25 185 LYS A N 1
ATOM 1560 C CA . LYS A 1 185 ? 21.998 4.309 -23.983 1.00 96.25 185 LYS A CA 1
ATOM 1561 C C . LYS A 1 185 ? 21.205 3.034 -24.211 1.00 96.25 185 LYS A C 1
ATOM 1563 O O . LYS A 1 185 ? 21.764 1.939 -24.253 1.00 96.25 185 LYS A O 1
ATOM 1568 N N . VAL A 1 186 ? 19.902 3.207 -24.392 1.00 96.94 186 VAL A N 1
ATOM 1569 C CA . VAL A 1 186 ? 18.953 2.150 -24.718 1.00 96.94 186 VAL A CA 1
ATOM 1570 C C . VAL A 1 186 ? 18.399 2.399 -26.110 1.00 96.94 186 VAL A C 1
ATOM 1572 O O . VAL A 1 186 ? 17.720 3.399 -26.345 1.00 96.94 186 VAL A O 1
ATOM 1575 N N . ASP A 1 187 ? 18.680 1.475 -27.015 1.00 97.69 187 ASP A N 1
ATOM 1576 C CA . ASP A 1 187 ? 18.153 1.460 -28.369 1.00 97.69 187 ASP A CA 1
ATOM 1577 C C . ASP A 1 187 ? 16.804 0.741 -28.387 1.00 97.69 187 ASP A C 1
ATOM 1579 O O . ASP A 1 187 ? 16.652 -0.379 -27.887 1.00 97.69 187 ASP A O 1
ATOM 1583 N N . LEU A 1 188 ? 15.811 1.419 -28.956 1.00 97.50 188 LEU A N 1
ATOM 1584 C CA . LEU A 1 188 ? 14.438 0.952 -29.091 1.00 97.50 188 LEU A CA 1
ATOM 1585 C C . LEU A 1 188 ? 14.172 0.462 -30.528 1.00 97.50 188 LEU A C 1
ATOM 1587 O O . LEU A 1 188 ? 14.799 0.946 -31.477 1.00 97.50 188 LEU A O 1
ATOM 1591 N N . PRO A 1 189 ? 13.190 -0.436 -30.740 1.00 95.94 189 PRO A N 1
ATOM 1592 C CA . PRO A 1 189 ? 12.869 -0.986 -32.066 1.00 95.94 189 PRO A CA 1
ATOM 1593 C C . PRO A 1 189 ? 12.479 0.066 -33.116 1.00 95.94 189 PRO A C 1
ATOM 1595 O O . PRO A 1 189 ? 12.633 -0.154 -34.315 1.00 95.94 189 PRO A O 1
ATOM 1598 N N . ASN A 1 190 ? 12.011 1.238 -32.688 1.00 94.25 190 ASN A N 1
ATOM 1599 C CA . ASN A 1 190 ? 11.647 2.358 -33.558 1.00 94.25 190 ASN A CA 1
ATOM 1600 C C . ASN A 1 190 ? 12.849 3.233 -33.983 1.00 94.25 190 ASN A C 1
ATOM 1602 O O . ASN A 1 190 ? 12.645 4.339 -34.481 1.00 94.25 190 ASN A O 1
ATOM 1606 N N . LYS A 1 191 ? 14.092 2.754 -33.799 1.00 93.81 191 LYS A N 1
ATOM 1607 C CA . LYS A 1 191 ? 15.357 3.470 -34.071 1.00 93.81 191 LYS A CA 1
ATOM 1608 C C . LYS A 1 191 ? 15.593 4.703 -33.191 1.00 93.81 191 LYS A C 1
ATOM 1610 O O . LYS A 1 191 ? 16.493 5.494 -33.476 1.00 93.81 191 LYS A O 1
ATOM 1615 N N . LYS A 1 192 ? 14.799 4.887 -32.135 1.00 96.50 192 LYS A N 1
ATOM 1616 C CA . LYS A 1 192 ? 15.048 5.902 -31.113 1.00 96.50 192 LYS A CA 1
ATOM 1617 C C . LYS A 1 192 ? 16.053 5.357 -30.100 1.00 96.50 192 LYS A C 1
ATOM 1619 O O . LYS A 1 192 ? 15.954 4.205 -29.689 1.00 96.50 192 LYS A O 1
ATOM 1624 N N . THR A 1 193 ? 16.957 6.216 -29.648 1.00 97.12 193 THR A N 1
ATOM 1625 C CA . THR A 1 193 ? 17.824 5.940 -28.500 1.00 97.12 193 THR A CA 1
ATOM 1626 C C . THR A 1 193 ? 17.386 6.822 -27.338 1.00 97.12 193 THR A C 1
ATOM 1628 O O . THR A 1 193 ? 17.203 8.032 -27.498 1.00 97.12 193 THR A O 1
ATOM 1631 N N . VAL A 1 194 ? 17.209 6.220 -26.168 1.00 96.00 194 VAL A N 1
ATOM 1632 C CA . VAL A 1 194 ? 16.839 6.898 -24.920 1.00 96.00 194 VAL A CA 1
ATOM 1633 C C . VAL A 1 194 ? 17.851 6.580 -23.821 1.00 96.00 194 VAL A C 1
ATOM 1635 O O . VAL A 1 194 ? 18.670 5.677 -23.967 1.00 96.00 194 VAL A O 1
ATOM 1638 N N . SER A 1 195 ? 17.834 7.327 -22.721 1.00 95.19 195 SER A N 1
ATOM 1639 C CA . SER A 1 195 ? 18.620 6.978 -21.534 1.00 95.19 195 SER A CA 1
ATOM 1640 C C . SER A 1 195 ? 17.967 5.825 -20.769 1.00 95.19 195 SER A C 1
ATOM 1642 O O . SER A 1 195 ? 16.740 5.694 -20.750 1.00 95.19 195 SER A O 1
ATOM 1644 N N . LEU A 1 196 ? 18.770 4.991 -20.109 1.00 94.00 196 LEU A N 1
ATOM 1645 C CA . LEU A 1 196 ? 18.296 3.833 -19.351 1.00 94.00 196 LEU A CA 1
ATOM 1646 C C . LEU A 1 196 ? 17.285 4.216 -18.265 1.00 94.00 196 LEU A C 1
ATOM 1648 O O . LEU A 1 196 ? 16.290 3.518 -18.080 1.00 94.00 196 LEU A O 1
ATOM 1652 N N . ASP A 1 197 ? 17.478 5.356 -17.607 1.00 92.12 197 ASP A N 1
ATOM 1653 C CA . ASP A 1 197 ? 16.557 5.887 -16.596 1.00 92.12 197 ASP A CA 1
ATOM 1654 C C . ASP A 1 197 ? 15.191 6.358 -17.125 1.00 92.12 197 ASP A C 1
ATOM 1656 O O . ASP A 1 197 ? 14.285 6.625 -16.335 1.00 92.12 197 ASP A O 1
ATOM 1660 N N . SER A 1 198 ? 15.002 6.428 -18.446 1.00 92.50 198 SER A N 1
ATOM 1661 C CA . SER A 1 198 ? 13.684 6.672 -19.044 1.00 92.50 198 SER A CA 1
ATOM 1662 C C . SER A 1 198 ? 12.808 5.414 -19.082 1.00 92.50 198 SER A C 1
ATOM 1664 O O . SER A 1 198 ? 11.580 5.522 -19.035 1.00 92.50 198 SER A O 1
ATOM 1666 N N . ILE A 1 199 ? 13.437 4.232 -19.128 1.00 94.19 199 ILE A N 1
ATOM 1667 C CA . ILE A 1 199 ? 12.792 2.915 -19.227 1.00 94.19 199 ILE A CA 1
ATOM 1668 C C . ILE A 1 199 ? 12.858 2.149 -17.898 1.00 94.19 199 ILE A C 1
ATOM 1670 O O . ILE A 1 199 ? 12.000 1.309 -17.626 1.00 94.19 199 ILE A O 1
ATOM 1674 N N . ILE A 1 200 ? 13.855 2.436 -17.058 1.00 92.44 200 ILE A N 1
ATOM 1675 C CA . ILE A 1 200 ? 14.110 1.753 -15.791 1.00 92.44 200 ILE A CA 1
ATOM 1676 C C . ILE A 1 200 ? 14.123 2.766 -14.650 1.00 92.44 200 ILE A C 1
ATOM 1678 O O . ILE A 1 200 ? 14.904 3.711 -14.634 1.00 92.44 200 ILE A O 1
ATOM 1682 N N . ASP A 1 201 ? 13.298 2.521 -13.644 1.00 88.00 201 ASP A N 1
ATOM 1683 C CA . ASP A 1 201 ? 13.303 3.253 -12.392 1.00 88.00 201 ASP A CA 1
ATOM 1684 C C . ASP A 1 201 ? 14.411 2.707 -11.478 1.00 88.00 201 ASP A C 1
ATOM 1686 O O . ASP A 1 201 ? 14.444 1.524 -11.130 1.00 88.00 201 ASP A O 1
ATOM 1690 N N . PHE A 1 202 ? 15.333 3.586 -11.081 1.00 84.69 202 PHE A N 1
ATOM 1691 C CA . PHE A 1 202 ? 16.425 3.276 -10.157 1.00 84.69 202 PHE A CA 1
ATOM 1692 C C . PHE A 1 202 ? 16.009 3.661 -8.745 1.00 84.69 202 PHE A C 1
ATOM 1694 O O . PHE A 1 202 ? 16.143 4.825 -8.344 1.00 84.69 202 PHE A O 1
ATOM 1701 N N . ASN A 1 203 ? 15.506 2.681 -8.003 1.00 78.75 203 ASN A N 1
ATOM 1702 C CA . ASN A 1 203 ? 15.020 2.897 -6.656 1.00 78.75 203 ASN A CA 1
ATOM 1703 C C . ASN A 1 203 ? 16.145 2.699 -5.636 1.00 78.75 203 ASN A C 1
ATOM 1705 O O . ASN A 1 203 ? 16.908 1.729 -5.734 1.00 78.75 203 ASN A O 1
ATOM 1709 N N . PRO A 1 204 ? 16.255 3.595 -4.637 1.00 73.50 204 PRO A N 1
ATOM 1710 C CA . PRO A 1 204 ? 17.177 3.381 -3.534 1.00 73.50 204 PRO A CA 1
ATOM 1711 C C . PRO A 1 204 ? 16.842 2.072 -2.825 1.00 73.50 204 PRO A C 1
ATOM 1713 O O . PRO A 1 204 ? 15.682 1.649 -2.760 1.00 73.50 204 PRO A O 1
ATOM 1716 N N . GLY A 1 205 ? 17.867 1.444 -2.258 1.00 78.00 205 GLY A N 1
ATOM 1717 C CA . GLY A 1 205 ? 17.653 0.282 -1.416 1.00 78.00 205 GLY A CA 1
ATOM 1718 C C . GLY A 1 205 ? 16.746 0.629 -0.245 1.00 78.00 205 GLY A C 1
ATOM 1719 O O . GLY A 1 205 ? 16.869 1.695 0.360 1.00 78.00 205 GLY A O 1
ATOM 1720 N N . HIS A 1 206 ? 15.826 -0.280 0.075 1.00 86.12 206 HIS A N 1
ATOM 1721 C CA . HIS A 1 206 ? 14.968 -0.092 1.237 1.00 86.12 206 HIS A CA 1
ATOM 1722 C C . HIS A 1 206 ? 15.820 0.031 2.496 1.00 86.12 206 HIS A C 1
ATOM 1724 O O . HIS A 1 206 ? 16.645 -0.840 2.770 1.00 86.12 206 HIS A O 1
ATOM 1730 N N . THR A 1 207 ? 15.601 1.083 3.269 1.00 88.31 207 THR A N 1
ATOM 1731 C CA . THR A 1 207 ? 16.259 1.323 4.553 1.00 88.31 207 THR A CA 1
ATOM 1732 C C . THR A 1 207 ? 15.450 0.769 5.723 1.00 88.31 207 THR A C 1
ATOM 1734 O O . THR A 1 207 ? 16.022 0.477 6.774 1.00 88.31 207 THR A O 1
ATOM 1737 N N . GLY A 1 208 ? 14.137 0.602 5.542 1.00 90.00 208 GLY A N 1
ATOM 1738 C CA . GLY A 1 208 ? 13.230 -0.053 6.482 1.00 90.00 208 GLY A CA 1
ATOM 1739 C C . GLY A 1 208 ? 12.845 -1.460 6.034 1.00 90.00 208 GLY A C 1
ATOM 1740 O O . GLY A 1 208 ? 12.757 -1.747 4.838 1.00 90.0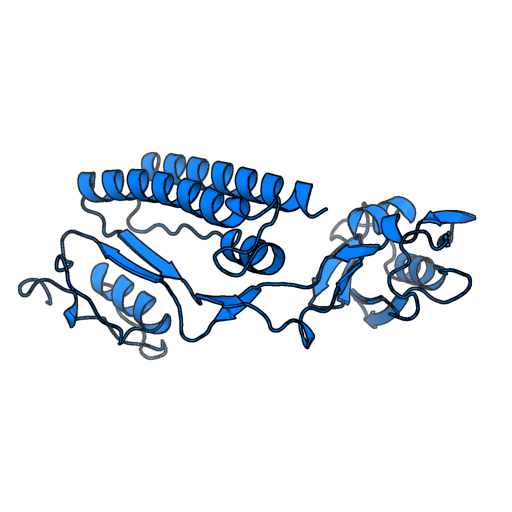0 208 GLY A O 1
ATOM 1741 N N . SER A 1 209 ? 12.605 -2.338 7.002 1.00 90.81 209 SER A N 1
ATOM 1742 C CA . SER A 1 209 ? 12.053 -3.680 6.807 1.00 90.81 209 SER A CA 1
ATOM 1743 C C . SER A 1 209 ? 10.886 -3.900 7.761 1.00 90.81 209 SER A C 1
ATOM 1745 O O . SER A 1 209 ? 10.817 -3.266 8.815 1.00 90.81 209 SER A O 1
ATOM 1747 N N . HIS A 1 210 ? 9.996 -4.823 7.408 1.00 92.12 210 HIS A N 1
ATOM 1748 C CA . HIS A 1 210 ? 8.943 -5.278 8.306 1.00 92.12 210 HIS A CA 1
ATOM 1749 C C . HIS A 1 210 ? 9.558 -5.858 9.580 1.00 92.12 210 HIS A C 1
ATOM 1751 O O . HIS A 1 210 ? 10.484 -6.668 9.504 1.00 92.12 210 HIS A O 1
ATOM 1757 N N . SER A 1 211 ? 9.011 -5.475 10.730 1.00 91.38 211 SER A N 1
ATOM 1758 C CA . SER A 1 211 ? 9.333 -6.079 12.020 1.00 91.38 211 SER A CA 1
ATOM 1759 C C . SER A 1 211 ? 8.174 -6.968 12.452 1.00 91.38 211 SER A C 1
ATOM 1761 O O . SER A 1 211 ? 7.033 -6.507 12.504 1.00 91.38 211 SER A O 1
ATOM 1763 N N . LYS A 1 212 ? 8.462 -8.236 12.759 1.00 86.69 212 LYS A N 1
ATOM 1764 C CA . LYS A 1 212 ? 7.459 -9.196 13.256 1.00 86.69 212 LYS A CA 1
ATOM 1765 C C . LYS A 1 212 ? 7.167 -9.027 14.746 1.00 86.69 212 LYS A C 1
ATOM 1767 O O . LYS A 1 212 ? 6.116 -9.451 15.211 1.00 86.69 212 LYS A O 1
ATOM 1772 N N . ASP A 1 213 ? 8.087 -8.395 15.470 1.00 87.19 213 ASP A N 1
ATOM 1773 C CA . ASP A 1 213 ? 8.023 -8.253 16.927 1.00 87.19 213 ASP A CA 1
ATOM 1774 C C . ASP A 1 213 ? 7.343 -6.951 17.367 1.00 87.19 213 ASP A C 1
ATOM 1776 O O . ASP A 1 213 ? 7.066 -6.745 18.549 1.00 87.19 213 ASP A O 1
ATOM 1780 N N . ASN A 1 214 ? 7.086 -6.052 16.417 1.00 85.00 214 ASN A N 1
ATOM 1781 C CA . ASN A 1 214 ? 6.496 -4.748 16.664 1.00 85.00 214 ASN A CA 1
ATOM 1782 C C . ASN A 1 214 ? 5.193 -4.611 15.878 1.00 85.00 214 ASN A C 1
ATOM 1784 O O . ASN A 1 214 ? 5.043 -5.170 14.802 1.00 85.00 214 ASN A O 1
ATOM 1788 N N . GLY A 1 215 ? 4.260 -3.834 16.412 1.00 90.88 215 GLY A N 1
ATOM 1789 C CA . GLY A 1 215 ? 2.964 -3.554 15.805 1.00 90.88 215 GLY A CA 1
ATOM 1790 C C . GLY A 1 215 ? 2.149 -2.653 16.725 1.00 90.88 215 GLY A C 1
ATOM 1791 O O . GLY A 1 215 ? 2.539 -2.404 17.871 1.00 90.88 215 GLY A O 1
ATOM 1792 N N . VAL A 1 216 ? 1.028 -2.138 16.231 1.00 93.62 216 VAL A N 1
ATOM 1793 C CA . VAL A 1 216 ? 0.137 -1.275 17.013 1.00 93.62 216 VAL A CA 1
ATOM 1794 C C . VAL A 1 216 ? -1.233 -1.915 17.085 1.00 93.62 216 VAL A C 1
ATOM 1796 O O . VAL A 1 216 ? -1.824 -2.220 16.060 1.00 93.62 216 VAL A O 1
ATOM 1799 N N . PHE A 1 217 ? -1.759 -2.047 18.300 1.00 96.31 217 PHE A N 1
ATOM 1800 C CA . PHE A 1 217 ? -3.147 -2.414 18.550 1.00 96.31 217 PHE A CA 1
ATOM 1801 C C . PHE A 1 217 ? -3.740 -1.460 19.581 1.00 96.31 217 PHE A C 1
ATOM 1803 O O . PHE A 1 217 ? -3.226 -1.322 20.693 1.00 96.31 217 PHE A O 1
ATOM 1810 N N . ILE A 1 218 ? -4.825 -0.783 19.218 1.00 97.25 218 ILE A N 1
ATOM 1811 C CA . ILE A 1 218 ? -5.551 0.140 20.085 1.00 97.25 218 ILE A CA 1
ATOM 1812 C C . ILE A 1 218 ? -7.037 -0.144 19.934 1.00 97.25 218 ILE A C 1
ATOM 1814 O O . ILE A 1 218 ? -7.596 -0.045 18.846 1.00 97.25 218 ILE A O 1
ATOM 1818 N N . PHE A 1 219 ? -7.684 -0.430 21.058 1.00 97.50 219 PHE A N 1
ATOM 1819 C CA . PHE A 1 219 ? -9.126 -0.598 21.145 1.00 97.50 219 PHE A CA 1
ATOM 1820 C C . PHE A 1 219 ? -9.685 0.506 22.031 1.00 97.50 219 PHE A C 1
ATOM 1822 O O . PHE A 1 219 ? -9.255 0.687 23.171 1.00 97.50 219 PHE A O 1
ATOM 1829 N N . ASN A 1 220 ? -10.660 1.249 21.521 1.00 97.38 220 ASN A N 1
ATOM 1830 C CA . ASN A 1 220 ? -11.335 2.293 22.272 1.00 97.38 220 ASN A CA 1
ATOM 1831 C C . ASN A 1 220 ? -12.836 2.250 21.997 1.00 97.38 220 ASN A C 1
ATOM 1833 O O . ASN A 1 220 ? -13.261 2.231 20.851 1.00 97.38 220 ASN A O 1
ATOM 1837 N N . GLY A 1 221 ? -13.661 2.271 23.039 1.00 96.00 221 GLY A N 1
ATOM 1838 C CA . GLY A 1 221 ? -15.105 2.283 22.838 1.00 96.00 221 GLY A CA 1
ATOM 1839 C C . GLY A 1 221 ? -15.924 2.062 24.106 1.00 96.00 221 GLY A C 1
ATOM 1840 O O . GLY A 1 221 ? -15.369 1.854 25.192 1.00 96.00 221 GLY A O 1
ATOM 1841 N N . PRO A 1 222 ? -17.261 2.077 23.978 1.00 94.00 222 PRO A N 1
ATOM 1842 C CA . PRO A 1 222 ? -18.199 2.005 25.100 1.00 94.00 222 PRO A CA 1
ATOM 1843 C C . PRO A 1 222 ? -18.002 0.780 26.000 1.00 94.00 222 PRO A C 1
ATOM 1845 O O . PRO A 1 222 ? -18.143 0.878 27.224 1.00 94.00 222 PRO A O 1
ATOM 1848 N N . HIS A 1 223 ? -17.614 -0.360 25.424 1.00 94.38 223 HIS A N 1
ATOM 1849 C CA . HIS A 1 223 ? -17.446 -1.627 26.148 1.00 94.38 223 HIS A CA 1
ATOM 1850 C C . HIS A 1 223 ? -15.993 -1.958 26.518 1.00 94.38 223 HIS A C 1
ATOM 1852 O O . HIS A 1 223 ? -15.755 -2.968 27.179 1.00 94.38 223 HIS A O 1
ATOM 1858 N N . ILE A 1 224 ? -15.029 -1.103 26.164 1.00 96.19 224 ILE A N 1
ATOM 1859 C CA . ILE A 1 224 ? -13.595 -1.364 26.357 1.00 96.19 224 ILE A CA 1
ATOM 1860 C C . ILE A 1 224 ? -13.094 -0.733 27.665 1.00 96.19 224 ILE A C 1
ATOM 1862 O O . ILE A 1 224 ? -13.461 0.396 28.007 1.00 96.19 224 ILE A O 1
ATOM 1866 N N . LYS A 1 225 ? -12.271 -1.456 28.432 1.00 95.81 225 LYS A N 1
ATOM 1867 C CA . LYS A 1 225 ? -11.606 -0.945 29.643 1.00 95.81 225 LYS A CA 1
ATOM 1868 C C . LYS A 1 225 ? -10.646 0.195 29.289 1.00 95.81 225 LYS A C 1
ATOM 1870 O O . LYS A 1 225 ? -9.880 0.104 28.337 1.00 95.81 225 LYS A O 1
ATOM 1875 N N . LYS A 1 226 ? -10.634 1.253 30.103 1.00 94.81 226 LYS A N 1
ATOM 1876 C CA . LYS A 1 226 ? -9.636 2.327 29.982 1.00 94.81 226 LYS A CA 1
ATOM 1877 C C . LYS A 1 226 ? -8.314 1.889 30.613 1.00 94.81 226 LYS A C 1
ATOM 1879 O O . LYS A 1 226 ? -8.328 1.263 31.668 1.00 94.81 226 LYS A O 1
ATOM 1884 N N . GLY A 1 227 ? -7.195 2.251 29.986 1.00 94.62 227 GLY A N 1
ATOM 1885 C CA . GLY A 1 227 ? -5.848 2.036 30.531 1.00 94.62 227 GLY A CA 1
ATOM 1886 C C . GLY A 1 227 ? -5.375 0.579 30.566 1.00 94.62 227 GLY A C 1
ATOM 1887 O O . GLY A 1 227 ? -4.289 0.322 31.077 1.00 94.62 227 GLY A O 1
ATOM 1888 N N . PHE A 1 228 ? -6.154 -0.364 30.026 1.00 95.06 228 PHE A N 1
ATOM 1889 C CA . PHE A 1 228 ? -5.729 -1.754 29.894 1.00 95.06 228 PHE A CA 1
ATOM 1890 C C . PHE A 1 228 ? -4.581 -1.861 28.881 1.00 95.06 228 PHE A C 1
ATOM 1892 O O . PHE A 1 228 ? -4.625 -1.236 27.822 1.00 95.06 228 PHE A O 1
ATOM 1899 N N . ARG A 1 229 ? -3.549 -2.637 29.218 1.00 95.81 229 ARG A N 1
ATOM 1900 C CA . ARG A 1 229 ? -2.373 -2.877 28.377 1.00 95.81 229 ARG A CA 1
ATOM 1901 C C . ARG A 1 229 ? -2.035 -4.361 28.417 1.00 95.81 229 ARG A C 1
ATOM 1903 O O . ARG A 1 229 ? -2.048 -4.956 29.489 1.00 95.81 229 ARG A O 1
ATOM 1910 N N . THR A 1 230 ? -1.702 -4.923 27.263 1.00 93.00 230 THR A N 1
ATOM 1911 C CA . THR A 1 230 ? -1.214 -6.297 27.116 1.00 93.00 230 THR A CA 1
ATOM 1912 C C . THR A 1 230 ? -0.229 -6.363 25.950 1.00 93.00 230 THR A C 1
ATOM 1914 O O . THR A 1 230 ? -0.274 -5.512 25.060 1.00 93.00 230 THR A O 1
ATOM 1917 N N . LYS A 1 231 ? 0.669 -7.349 25.981 1.00 91.62 231 LYS A N 1
ATOM 1918 C CA . LYS A 1 231 ? 1.510 -7.747 24.840 1.00 91.62 231 LYS A CA 1
ATOM 1919 C C . LYS A 1 231 ? 1.037 -9.059 24.202 1.00 91.62 231 LYS A C 1
ATOM 1921 O O . LYS A 1 231 ? 1.555 -9.448 23.167 1.00 91.62 231 LYS A O 1
ATOM 1926 N N . GLU A 1 232 ? 0.066 -9.733 24.814 1.00 92.19 232 GLU A N 1
ATOM 1927 C CA . GLU A 1 232 ? -0.465 -11.027 24.377 1.00 92.19 232 GLU A CA 1
ATOM 1928 C C . GLU A 1 232 ? -1.598 -10.825 23.368 1.00 92.19 232 GLU A C 1
ATOM 1930 O O . GLU A 1 232 ? -2.769 -11.090 23.650 1.00 92.19 232 GLU A O 1
ATOM 1935 N N . ILE A 1 233 ? -1.241 -10.278 22.209 1.00 93.38 233 ILE A N 1
ATOM 1936 C CA . ILE A 1 233 ? -2.158 -9.999 21.109 1.00 93.38 233 ILE A CA 1
ATOM 1937 C C . ILE A 1 233 ? -1.474 -10.283 19.778 1.00 93.38 233 ILE A C 1
ATOM 1939 O O . ILE A 1 233 ? -0.298 -9.974 19.590 1.00 93.38 233 ILE A O 1
ATOM 1943 N N . THR A 1 234 ? -2.233 -10.845 18.849 1.00 93.88 234 THR A N 1
ATOM 1944 C CA . THR A 1 234 ? -1.823 -11.084 17.469 1.00 93.88 234 THR A CA 1
ATOM 1945 C C . THR A 1 234 ? -2.817 -10.432 16.503 1.00 93.88 234 THR A C 1
ATOM 1947 O O . THR A 1 234 ? -3.968 -10.188 16.880 1.00 93.88 234 THR A O 1
ATOM 1950 N N . PRO A 1 235 ? -2.432 -10.182 15.237 1.00 94.56 235 PRO A N 1
ATOM 1951 C CA . PRO A 1 235 ? -3.380 -9.745 14.212 1.00 94.56 235 PRO A CA 1
ATOM 1952 C C . PRO A 1 235 ? -4.606 -10.664 14.080 1.00 94.56 235 PRO A C 1
ATOM 1954 O O . PRO A 1 235 ? -5.709 -10.180 13.831 1.00 94.56 235 PRO A O 1
ATOM 1957 N N . TYR A 1 236 ? -4.437 -11.971 14.318 1.00 96.19 236 TYR A N 1
ATOM 1958 C CA . TYR A 1 236 ? -5.519 -12.956 14.250 1.00 96.19 236 TYR A CA 1
ATOM 1959 C C . TYR A 1 236 ? -6.619 -12.720 15.289 1.00 96.19 236 TYR A C 1
ATOM 1961 O O . TYR A 1 236 ? -7.767 -13.076 15.057 1.00 96.19 236 TYR A O 1
ATOM 1969 N N . ASP A 1 237 ? -6.322 -12.053 16.406 1.00 96.94 237 ASP A N 1
ATOM 1970 C CA . ASP A 1 237 ? -7.305 -11.800 17.464 1.00 96.94 237 ASP A CA 1
ATOM 1971 C C . ASP A 1 237 ? -8.279 -10.656 17.124 1.00 96.94 237 ASP A C 1
ATOM 1973 O O . ASP A 1 237 ? -9.323 -10.502 17.768 1.00 96.94 237 ASP A O 1
ATOM 1977 N N . VAL A 1 238 ? -7.965 -9.832 16.116 1.00 96.25 238 VAL A N 1
ATOM 1978 C CA . VAL A 1 238 ? -8.750 -8.637 15.764 1.00 96.25 238 VAL A CA 1
ATOM 1979 C C . VAL A 1 238 ? -10.127 -9.019 15.216 1.00 96.25 238 VAL A C 1
ATOM 1981 O O . VAL A 1 238 ? -11.143 -8.549 15.731 1.00 96.25 238 VAL A O 1
ATOM 1984 N N . THR A 1 239 ? -10.180 -9.900 14.217 1.00 96.12 239 THR A N 1
ATOM 1985 C CA . THR A 1 239 ? -11.425 -10.336 13.563 1.00 96.12 239 THR A CA 1
ATOM 1986 C C . THR A 1 239 ? -12.422 -11.007 14.522 1.00 96.12 239 THR A C 1
ATOM 1988 O O . THR A 1 239 ? -13.546 -10.507 14.620 1.00 96.12 239 THR A O 1
ATOM 1991 N N . PRO A 1 240 ? -12.072 -12.066 15.289 1.00 97.25 240 PRO A N 1
ATOM 1992 C CA . PRO A 1 240 ? -12.997 -12.670 16.255 1.00 97.25 240 PRO A CA 1
ATOM 1993 C C . PRO A 1 240 ? -13.468 -11.663 17.312 1.00 97.25 240 PRO A C 1
ATOM 1995 O O . PRO A 1 240 ? -14.619 -11.701 17.746 1.00 97.25 240 PRO A O 1
ATOM 1998 N N . THR A 1 241 ? -12.612 -10.717 17.704 1.00 96.69 241 THR A N 1
ATOM 1999 C CA . THR A 1 241 ? -12.974 -9.662 18.655 1.00 96.69 241 THR A CA 1
ATOM 2000 C C . THR A 1 241 ? -13.976 -8.659 18.071 1.00 96.69 241 THR A C 1
ATOM 2002 O O . THR A 1 241 ? -14.903 -8.255 18.777 1.00 96.69 241 THR A O 1
ATOM 2005 N N . ILE A 1 242 ? -13.840 -8.280 16.795 1.00 96.25 242 ILE A N 1
ATOM 2006 C CA . ILE A 1 242 ? -14.827 -7.455 16.076 1.00 96.25 242 ILE A CA 1
ATOM 2007 C C . ILE A 1 242 ? -16.166 -8.188 15.986 1.00 96.25 242 ILE A C 1
ATOM 2009 O O . ILE A 1 242 ? -17.192 -7.613 16.342 1.00 96.25 242 ILE A O 1
ATOM 2013 N N . LEU A 1 243 ? -16.163 -9.460 15.575 1.00 96.25 243 LEU A N 1
ATOM 2014 C CA . LEU A 1 243 ? -17.386 -10.263 15.473 1.00 96.25 243 LEU A CA 1
ATOM 2015 C C . LEU A 1 243 ? -18.111 -10.351 16.821 1.00 96.25 243 LEU A C 1
ATOM 2017 O O . LEU A 1 243 ? -19.315 -10.104 16.885 1.00 96.25 243 LEU A O 1
ATOM 2021 N N . ALA A 1 244 ? -17.373 -10.589 17.910 1.00 95.06 244 ALA A N 1
ATOM 2022 C CA . ALA A 1 244 ? -17.928 -10.584 19.261 1.00 95.06 244 ALA A CA 1
ATOM 2023 C C . ALA A 1 244 ? -18.543 -9.224 19.645 1.00 95.06 244 ALA A C 1
ATOM 2025 O O . ALA A 1 244 ? -19.632 -9.180 20.213 1.00 95.06 244 ALA A O 1
ATOM 2026 N N . LEU A 1 245 ? -17.885 -8.105 19.313 1.00 94.50 245 LEU A N 1
ATOM 2027 C CA . LEU A 1 245 ? -18.421 -6.755 19.544 1.00 94.50 245 LEU A CA 1
ATOM 2028 C C . LEU A 1 245 ? -19.707 -6.487 18.748 1.00 94.50 245 LEU A C 1
ATOM 2030 O O . LEU A 1 245 ? -20.607 -5.820 19.255 1.00 94.50 245 LEU A O 1
ATOM 2034 N N . CYS A 1 246 ? -19.803 -7.030 17.536 1.00 93.31 246 CYS A N 1
ATOM 2035 C CA . CYS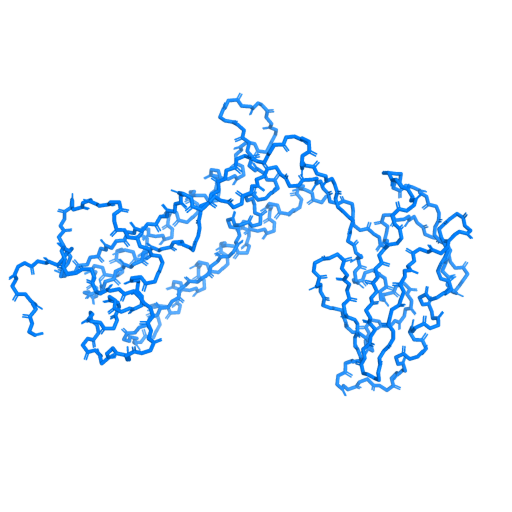 A 1 246 ? -20.976 -6.937 16.669 1.00 93.31 246 CYS A CA 1
ATOM 2036 C C . CYS A 1 246 ? -22.046 -8.002 16.971 1.00 93.31 246 CYS A C 1
ATOM 2038 O O . CYS A 1 246 ? -23.039 -8.080 16.246 1.00 93.31 246 CYS A O 1
ATOM 2040 N N . SER A 1 247 ? -21.861 -8.824 18.015 1.00 93.31 247 SER A N 1
ATOM 2041 C CA . SER A 1 247 ? -22.756 -9.942 18.356 1.00 93.31 247 SER A CA 1
ATOM 2042 C C . SER A 1 247 ? -23.000 -10.897 17.176 1.00 93.31 247 SER A C 1
ATOM 2044 O O . SER A 1 247 ? -24.101 -11.412 16.998 1.00 93.31 247 SER A O 1
ATOM 2046 N N . GLN A 1 248 ? -21.971 -11.104 16.351 1.00 96.12 248 GLN A N 1
ATOM 2047 C CA . GLN A 1 248 ? -21.990 -12.009 15.205 1.00 96.12 248 GLN A CA 1
ATOM 2048 C C . GLN A 1 248 ? -21.374 -13.366 15.571 1.00 96.12 248 GLN A C 1
ATOM 2050 O O . GLN A 1 248 ? -20.480 -13.422 16.424 1.00 96.12 248 GLN A O 1
ATOM 2055 N N . PRO A 1 249 ? -21.817 -14.468 14.934 1.00 96.31 249 PRO A N 1
ATOM 2056 C CA . PRO A 1 249 ? -21.186 -15.769 15.110 1.00 96.31 249 PRO A CA 1
ATOM 2057 C C . PRO A 1 249 ? -19.726 -15.729 14.646 1.00 96.31 249 PRO A C 1
ATOM 2059 O O . PRO A 1 249 ? -19.387 -15.071 13.663 1.00 96.31 249 PRO A O 1
ATOM 2062 N N . ILE A 1 250 ? -18.869 -16.459 15.357 1.00 96.75 250 ILE A N 1
ATOM 2063 C CA . ILE A 1 250 ? -17.451 -16.605 15.029 1.00 96.75 250 ILE A CA 1
ATOM 2064 C C . ILE A 1 250 ? -17.280 -17.962 14.339 1.00 96.75 250 ILE A C 1
ATOM 2066 O O . ILE A 1 250 ? -17.566 -18.979 14.977 1.00 96.75 250 ILE A O 1
ATOM 2070 N N . PRO A 1 251 ? -16.865 -18.004 13.061 1.00 95.19 251 PRO A N 1
ATOM 2071 C CA . PRO A 1 251 ? -16.612 -19.262 12.366 1.00 95.19 251 PRO A CA 1
ATOM 2072 C C . PRO A 1 251 ? -15.543 -20.102 13.077 1.00 95.19 251 PRO A C 1
ATOM 2074 O O . PRO A 1 251 ? -14.626 -19.564 13.692 1.00 95.19 251 PRO A O 1
ATOM 2077 N N . SER A 1 252 ? -15.656 -21.429 13.014 1.00 93.81 252 SER A N 1
ATOM 2078 C CA . SER A 1 252 ? -14.712 -22.337 13.685 1.00 93.81 252 SER A CA 1
ATOM 2079 C C . SER A 1 252 ? -13.363 -22.467 12.972 1.00 93.81 252 SER A C 1
ATOM 2081 O O . SER A 1 252 ? -12.440 -23.051 13.528 1.00 93.81 252 SER A O 1
ATOM 2083 N N . ASP A 1 253 ? -13.276 -21.990 11.733 1.00 95.31 253 ASP A N 1
ATOM 2084 C CA . ASP A 1 253 ? -12.125 -22.086 10.836 1.00 95.31 253 ASP A CA 1
ATOM 2085 C C . ASP A 1 253 ? -11.278 -20.805 10.784 1.00 95.31 253 ASP A C 1
ATOM 2087 O O . ASP A 1 253 ? -10.305 -20.761 10.033 1.00 95.31 253 ASP A O 1
ATOM 2091 N N . ILE A 1 254 ? -11.609 -19.774 11.575 1.00 94.88 254 ILE A N 1
ATOM 2092 C CA . ILE A 1 254 ? -10.753 -18.589 11.703 1.00 94.88 254 ILE A CA 1
ATOM 2093 C C . ILE A 1 254 ? -9.756 -18.750 12.851 1.00 94.88 254 ILE A C 1
ATOM 2095 O O . ILE A 1 254 ? -10.099 -19.217 13.939 1.00 94.88 254 ILE A O 1
ATOM 2099 N N . ASP A 1 255 ? -8.525 -18.308 12.611 1.00 95.88 255 ASP A N 1
ATOM 2100 C CA . ASP A 1 255 ? -7.493 -18.227 13.638 1.00 95.88 255 ASP A CA 1
ATOM 2101 C C . ASP A 1 255 ? -7.791 -17.128 14.673 1.00 95.88 255 ASP A C 1
ATOM 2103 O O . ASP A 1 255 ? -8.532 -16.172 14.424 1.00 95.88 255 ASP A O 1
ATOM 2107 N N . GLY A 1 256 ? -7.132 -17.236 15.829 1.00 96.19 256 GLY A N 1
ATOM 2108 C CA . GLY A 1 256 ? -7.162 -16.232 16.892 1.00 96.19 256 GLY A CA 1
ATOM 2109 C C . GLY A 1 256 ? -8.256 -16.452 17.935 1.00 96.19 256 GLY A C 1
ATOM 2110 O O . GLY A 1 256 ? -9.019 -17.418 17.915 1.00 96.19 256 GLY A O 1
ATOM 2111 N N . ARG A 1 257 ? -8.313 -15.547 18.913 1.00 95.81 257 ARG A N 1
ATOM 2112 C CA . ARG A 1 257 ? -9.283 -15.589 20.012 1.00 95.81 257 ARG A CA 1
ATOM 2113 C C . ARG A 1 257 ? -9.937 -14.236 20.246 1.00 95.81 257 ARG A C 1
ATOM 2115 O O . ARG A 1 257 ? -9.398 -13.180 19.937 1.00 95.81 257 ARG A O 1
ATOM 2122 N N . VAL A 1 258 ? -11.094 -14.262 20.901 1.00 96.50 258 VAL A N 1
ATOM 2123 C CA . VAL A 1 258 ? -11.711 -13.039 21.426 1.00 96.50 258 VAL A CA 1
ATOM 2124 C C . VAL A 1 258 ? -10.880 -12.510 22.598 1.00 96.50 258 VAL A C 1
ATOM 2126 O O . VAL A 1 258 ? -10.655 -13.228 23.578 1.00 96.50 258 VAL A O 1
ATOM 2129 N N . LEU A 1 259 ? -10.501 -11.233 22.543 1.00 95.94 259 LEU A N 1
ATOM 2130 C CA . LEU A 1 259 ? -9.754 -10.523 23.592 1.00 95.94 259 LEU A CA 1
ATOM 2131 C C . LEU A 1 259 ? -10.651 -10.149 24.788 1.00 95.94 259 LEU A C 1
ATOM 2133 O O . LEU A 1 259 ? -10.830 -8.979 25.131 1.00 95.94 259 LEU A O 1
ATOM 2137 N N . LYS A 1 260 ? -11.264 -11.145 25.436 1.00 94.56 260 LYS A N 1
ATOM 2138 C CA . LYS A 1 260 ? -12.266 -10.963 26.507 1.00 94.56 260 LYS A CA 1
ATOM 2139 C C . LYS A 1 260 ? -11.760 -10.104 27.669 1.00 94.56 260 LYS A C 1
ATOM 2141 O O . LYS A 1 260 ? -12.527 -9.373 28.298 1.00 94.56 260 LYS A O 1
ATOM 2146 N N . GLU A 1 261 ? -10.465 -10.164 27.948 1.00 94.56 261 GLU A N 1
ATOM 2147 C CA . GLU A 1 261 ? -9.791 -9.426 29.007 1.00 94.56 261 GLU A CA 1
ATOM 2148 C C . GLU A 1 261 ? -9.884 -7.902 28.848 1.00 94.56 261 GLU A C 1
ATOM 2150 O O . GLU A 1 261 ? -9.862 -7.193 29.860 1.00 94.56 261 GLU A O 1
ATOM 2155 N N . MET A 1 262 ? -10.073 -7.381 27.631 1.00 94.50 262 MET A N 1
ATOM 2156 C CA . MET A 1 262 ? -10.180 -5.938 27.396 1.00 94.50 262 MET A CA 1
ATOM 2157 C C . MET A 1 262 ? -11.583 -5.379 27.677 1.00 94.50 262 MET A C 1
ATOM 2159 O O . MET A 1 262 ? -11.750 -4.163 27.804 1.00 94.50 262 MET A O 1
ATOM 2163 N N . PHE A 1 263 ? -12.604 -6.232 27.807 1.00 94.62 263 PHE A N 1
ATOM 2164 C CA . PHE A 1 263 ? -13.987 -5.795 28.000 1.00 94.62 263 PHE A CA 1
ATOM 2165 C C . PHE A 1 263 ? -14.299 -5.410 29.446 1.00 94.62 263 PHE A C 1
ATOM 2167 O O . PHE A 1 263 ? -13.782 -5.980 30.410 1.00 94.62 263 PHE A O 1
ATOM 2174 N N . LYS A 1 264 ? -15.197 -4.435 29.622 1.00 92.75 264 LYS A N 1
ATOM 2175 C CA . LYS A 1 264 ? -15.763 -4.084 30.934 1.00 92.75 264 LYS A CA 1
ATOM 2176 C C . LYS A 1 264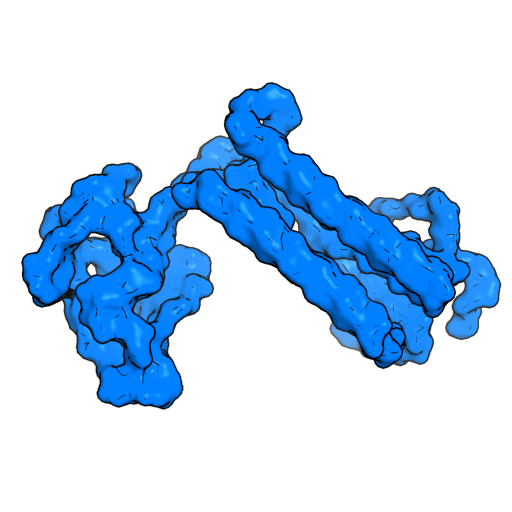 ? -16.573 -5.273 31.479 1.00 92.75 264 LYS A C 1
ATOM 2178 O O . LYS A 1 264 ? -17.367 -5.861 30.754 1.00 92.75 264 LYS A O 1
ATOM 2183 N N . ARG A 1 265 ? -16.426 -5.573 32.779 1.00 70.88 265 ARG A N 1
ATOM 2184 C CA . ARG A 1 265 ? -16.958 -6.758 33.505 1.00 70.88 265 ARG A CA 1
ATOM 2185 C C . ARG A 1 265 ? -18.466 -7.074 33.362 1.00 70.88 265 ARG A C 1
ATOM 2187 O O . ARG A 1 265 ? -18.880 -8.100 33.878 1.00 70.88 265 ARG A O 1
ATOM 2194 N N . LYS A 1 266 ? -19.290 -6.229 32.729 1.00 55.50 266 LYS A N 1
ATOM 2195 C CA . LYS A 1 266 ? -20.763 -6.356 32.719 1.00 55.50 266 LYS A CA 1
ATOM 2196 C C . LYS A 1 266 ? -21.408 -6.814 31.400 1.00 55.50 266 LYS A C 1
ATOM 2198 O O . LYS A 1 266 ? -22.620 -6.969 31.396 1.00 55.50 266 LYS A O 1
ATOM 2203 N N . ASN A 1 267 ? -20.661 -7.036 30.311 1.00 52.06 267 ASN A N 1
ATOM 2204 C CA . ASN A 1 267 ? -21.275 -7.119 28.969 1.00 52.06 267 ASN A CA 1
ATOM 2205 C C . ASN A 1 267 ? -20.901 -8.347 28.119 1.00 52.06 267 ASN A C 1
ATOM 2207 O O . ASN A 1 267 ? -21.041 -8.289 26.904 1.00 52.06 267 ASN A O 1
ATOM 2211 N N . LEU A 1 268 ? -20.429 -9.442 28.713 1.00 45.12 268 LEU A N 1
ATOM 2212 C CA . LEU A 1 268 ? -20.377 -10.720 27.994 1.00 45.12 268 LEU A CA 1
ATOM 2213 C C . LEU A 1 268 ? -21.681 -11.459 28.308 1.00 45.12 268 LEU A C 1
ATOM 2215 O O . LEU A 1 268 ? -21.812 -12.016 29.398 1.00 45.12 268 LEU A O 1
ATOM 2219 N N . LYS A 1 269 ? -22.662 -11.357 27.407 1.00 41.69 269 LYS A N 1
ATOM 2220 C CA . LYS A 1 269 ? -23.706 -12.379 27.283 1.00 41.69 269 LYS A CA 1
ATOM 2221 C C . LYS A 1 269 ? -23.198 -13.458 26.341 1.00 41.69 269 LYS A C 1
ATOM 2223 O O . LYS A 1 269 ? -22.489 -13.079 25.383 1.00 41.69 269 LYS A O 1
#

InterPro domains:
  IPR002591 Type I phosphodiesterase/nucleotide pyrophosphatase/phosphate transferase [PF01663] (28-117)
  IPR017850 Alkaline-phosphatase-like, core domain superfamily [G3DSA:3.40.720.10] (11-115)
  IPR017850 Alkaline-phosphatase-like, core domain superfamily [G3DSA:3.40.720.10] (199-269)
  IPR017850 Alkaline-phosphatase-like, core domain superfamily [SSF53649] (16-259)

Secondary structure (DSSP, 8-state):
-HHHHHHHHHHHHHHHHHHHHHHHHHS--S-------HHHHHHHHH---TT---TTTTHHHHHHHHHHHHHHHHHHHHHHTT--EEEE-S-EEEEPPGGG---EEEE-HHHHHHHHT-TTTEEEEEETTEEEEEE-TT--S-HHHHHHHHHT-EETTEE-EEEEEETTEEEEEE-TTSTT-TT-EEE-TTS-EEEHHHHEEEEPPPSEEEESS---EEEESTTBPTT---S---GGGHHHHHHHHTTPPPPTTS-S---GGGB-TT---

Foldseek 3Di:
DVVVLLVVLLVVLLVQLVVQLVVVVVDDDPDDDRDDCSLVVCQQAQPDPVPDDDPSVCSNVVSVVSVVVSVVSVVVVCAVVQHKDKDKDQFDKDFDDPVQQDWAKDFPQCLLCVVLVNNQFKDWDDDPQKIKIFGDPPHPDDVVVVVVQQQPKDFVNHRQWDWDDDPTIIIIGGDCPPPPDQQTWIQTPVRDIDTNCSGMPTGGGTRMDTDHQDIDIDIDGDFFDPPDDDSPDHPQQPVQQVCQVSVHDDDPPGDHHHPCVGTDPPDDD

Radius of gyration: 24.03 Å; chains: 1; bounding box: 51×38×68 Å